Protein AF-0000000075413140 (afdb_homodimer)

Secondary structure (DSSP, 8-state):
--EEEEEEEE--S-TT--TT-HHHHHHTT-EEEEEEEEE-TT-SS-EEEHHHHHHHT---EEETTEEEE-S-EEEEEETTEEEEE--SS--GGG-EEEESS-SSSEEE-HHHHHHTT-EEETTTTEEEETTEEEEEE----TT---------------/--EEEEEEEE--S-TT--TT-HHHHHHTT-EEEEEEEEE-TT-SS-EEEHHHHHHHT---EEETTEEEE-S-EEEEEETTEEEEEPPSS--GGG-EEEESS-SSSEEE-HHHHHHTT-EEETTTTEEEETTEEEEEE----TT---------------

Organism: Rhizophagus irregularis (strain DAOM 181602 / DAOM 197198 / MUCL 43194) (NCBI:txid747089)

Foldseek 3Di:
DFKFKKKWKDQPDDPPPPVQDVVVSVVNVIDIFIWIEAEAAPDPFKAAAQVRCVVNVHDWDDDPNFTKDWFIWMWHDFPNGTDIPGDPDGDPLRMHTYDHDDPTNIYNYNSNCVVQVWDQDPPQAFIDGPRTTTHTDDPPPRPCRDPPPPPPPPPPDD/DFKFKKKWKDQPDDPPPPVQAVVVSVVNVIDIFIWIEAEAAPDPFKAAAQVRCVVNVHDWDDDPNFTKDWFIWMWHDFPNGTDIPGDPDGDPLRMHTYDHDDPTNIYNYNSNCVVQVWDQDPPQAFIDGPRTTTHTDDPPPRPCRDPPPPPPPPPPDD

Sequence (316 aa):
MAYIECKVWHFQGDDDIDLKSRHEAIKAGCRFYTVKALIDTSSKENFIRRSLVDKLEMEYTEYKEKNRLECLDLSFRYKGKDRLVSTNGDDIFNNFVVIEKPKADLVLGLPWLWLREAKIDMEKQGLTIYGDFMPFCEETDSSESKETNDSNHAGLKQMAYIECKVWHFQGDDDIDLKSRHEAIKAGCRFYTVKALIDTSSKENFIRRSLVDKLEMEYTEYKEKNRLECLDLSFRYKGKDRLVSTNGDDIFNNFVVIEKPKADLVLGLPWLWLREAKIDMEKQGLTIYGDFMPFCEETDSSESKETNDSNHAGLKQ

Nearest PDB structures (foldseek):
  5ys4-assembly1_D  TM=8.181E-01  e=3.181E-07  Leishmania major
  5ys4-assembly2_C  TM=8.288E-01  e=1.416E-06  Leishmania major
  5ys4-assembly3_F  TM=8.054E-01  e=1.416E-06  Leishmania major
  5ys4-assembly1_A  TM=8.081E-01  e=1.999E-06  Leishmania major
  7efy-assembly1_A-2  TM=8.069E-01  e=2.663E-06  Cryptosporidium hominis

Solvent-accessible surface area (backbone atoms only — not comparable to full-atom values): 17734 Å² total; per-residue (Å²): 113,49,23,32,60,31,32,44,49,38,75,80,65,74,83,74,58,69,60,82,42,66,66,55,37,52,71,65,64,37,46,70,47,66,44,58,28,32,44,25,39,64,33,83,52,25,35,31,19,38,68,58,38,56,74,60,67,59,78,66,44,77,53,96,92,35,41,31,32,74,59,66,38,36,28,34,63,42,97,91,37,74,41,70,54,68,72,89,66,91,44,78,44,42,32,24,36,50,37,82,79,54,100,31,62,27,32,45,6,35,40,38,37,43,70,50,35,26,31,39,29,42,65,81,37,27,39,28,45,89,82,45,63,33,59,50,40,77,84,60,80,71,78,74,63,69,79,78,73,80,71,76,76,77,76,77,77,128,113,49,23,34,62,32,33,43,50,38,73,83,64,74,84,74,58,70,59,81,41,64,66,55,35,51,73,66,63,39,44,71,46,65,44,55,28,32,45,26,39,62,32,83,51,25,36,32,19,38,67,59,38,56,74,61,66,59,78,65,43,77,53,96,93,35,42,31,32,72,60,67,38,36,29,36,63,40,98,92,36,74,42,68,56,70,71,85,67,92,44,78,44,42,32,25,37,50,37,81,80,53,100,32,62,28,32,43,6,33,40,37,37,43,72,50,37,26,30,39,30,42,64,80,37,29,40,28,46,88,82,45,63,33,59,49,40,78,84,59,80,72,76,75,63,67,78,76,72,78,72,75,75,76,76,78,74,126

pLDDT: mean 80.2, std 20.99, range [21.75, 97.94]

InterPro domains:
  IPR021109 Aspartic peptidase domain superfamily [G3DSA:2.40.70.10] (26-145)

Radius of gyration: 23.59 Å; Cα contacts (8 Å, |Δi|>4): 657; chains: 2; bounding box: 36×99×50 Å

Structure (mmCIF, N/CA/C/O backbone):
data_AF-0000000075413140-model_v1
#
loop_
_entity.id
_entity.type
_entity.pdbx_description
1 polymer 'Uncharacterized protein'
#
loop_
_atom_site.group_PDB
_atom_site.id
_atom_site.type_symbol
_atom_site.label_atom_id
_atom_site.label_alt_id
_atom_site.label_comp_id
_atom_site.label_asym_id
_atom_site.label_entity_id
_atom_site.label_seq_id
_atom_site.pdbx_PDB_ins_code
_atom_site.Cartn_x
_atom_site.Cartn_y
_atom_site.Cartn_z
_atom_site.occupancy
_atom_site.B_iso_or_equiv
_atom_site.auth_seq_id
_atom_site.auth_comp_id
_atom_site.auth_asym_id
_atom_site.auth_atom_id
_atom_site.pdbx_PDB_model_num
ATOM 1 N N . MET A 1 1 ? 10.211 1.011 2.143 1 76.94 1 MET A N 1
ATOM 2 C CA . MET A 1 1 ? 8.836 1.437 2.375 1 76.94 1 MET A CA 1
ATOM 3 C C . MET A 1 1 ? 8.516 2.693 1.575 1 76.94 1 MET A C 1
ATOM 5 O O . MET A 1 1 ? 9.414 3.428 1.172 1 76.94 1 MET A O 1
ATOM 9 N N . ALA A 1 2 ? 7.188 2.797 1.2 1 89.81 2 ALA A N 1
ATOM 10 C CA . ALA A 1 2 ? 6.742 3.939 0.408 1 89.81 2 ALA A CA 1
ATOM 11 C C . ALA A 1 2 ? 6.324 5.102 1.308 1 89.81 2 ALA A C 1
ATOM 13 O O . ALA A 1 2 ? 5.332 5.008 2.029 1 89.81 2 ALA A O 1
ATOM 14 N N . TYR A 1 3 ? 7.207 6.145 1.359 1 94.69 3 TYR A N 1
ATOM 15 C CA . TYR A 1 3 ? 6.938 7.336 2.154 1 94.69 3 TYR A CA 1
ATOM 16 C C . TYR A 1 3 ? 6.82 8.57 1.265 1 94.69 3 TYR A C 1
ATOM 18 O O . TYR A 1 3 ? 7.453 8.641 0.209 1 94.69 3 TYR A O 1
ATOM 26 N N . ILE A 1 4 ? 6.027 9.477 1.782 1 94.94 4 ILE A N 1
ATOM 27 C CA . ILE A 1 4 ? 5.949 10.781 1.139 1 94.94 4 ILE A CA 1
ATOM 28 C C . ILE A 1 4 ? 6.07 11.883 2.189 1 94.94 4 ILE A C 1
ATOM 30 O O . ILE A 1 4 ? 5.609 11.719 3.322 1 94.94 4 ILE A O 1
ATOM 34 N N . GLU A 1 5 ? 6.73 12.883 1.831 1 93.5 5 GLU A N 1
ATOM 35 C CA . GLU A 1 5 ? 6.809 14.047 2.715 1 93.5 5 GLU A CA 1
ATOM 36 C C . GLU A 1 5 ? 5.527 14.875 2.654 1 93.5 5 GLU A C 1
ATOM 38 O O . GLU A 1 5 ? 5.004 15.133 1.57 1 93.5 5 GLU A O 1
ATOM 43 N N . CYS A 1 6 ? 5.051 15.211 3.818 1 93.69 6 CYS A N 1
ATOM 44 C CA . CYS A 1 6 ? 3.857 16.047 3.865 1 93.69 6 CYS A CA 1
ATOM 45 C C . CYS A 1 6 ? 3.861 16.938 5.105 1 93.69 6 CYS A C 1
ATOM 47 O O . CYS A 1 6 ? 4.633 16.703 6.039 1 93.69 6 CYS A O 1
ATOM 49 N N . LYS A 1 7 ? 3.053 17.969 5.035 1 91.12 7 LYS A N 1
ATOM 50 C CA . LYS A 1 7 ? 2.842 18.844 6.184 1 91.12 7 LYS A CA 1
ATOM 51 C C . LYS A 1 7 ? 1.474 18.609 6.816 1 91.12 7 LYS A C 1
ATOM 53 O O . LYS A 1 7 ? 0.469 18.5 6.109 1 91.12 7 LYS A O 1
ATOM 58 N N . VAL A 1 8 ? 1.506 18.469 8.133 1 92.44 8 VAL A N 1
ATOM 59 C CA . VAL A 1 8 ? 0.275 18.406 8.914 1 92.44 8 VAL A CA 1
ATOM 60 C C . VAL A 1 8 ? -0.037 19.766 9.508 1 92.44 8 VAL A C 1
ATOM 62 O O . VAL A 1 8 ? 0.791 20.344 10.219 1 92.44 8 VAL A O 1
ATOM 65 N N . TRP A 1 9 ? -1.317 20.156 9.273 1 87.62 9 TRP A N 1
ATOM 66 C CA . TRP A 1 9 ? -1.656 21.516 9.648 1 87.62 9 TRP A CA 1
ATOM 67 C C . TRP A 1 9 ? -2.637 21.547 10.82 1 87.62 9 TRP A C 1
ATOM 69 O O . TRP A 1 9 ? -3.533 20.703 10.891 1 87.62 9 TRP A O 1
ATOM 79 N N . HIS A 1 10 ? -2.389 22.391 11.727 1 88 10 HIS A N 1
ATOM 80 C CA . HIS A 1 10 ? -3.395 22.781 12.711 1 88 10 HIS A CA 1
ATOM 81 C C . HIS A 1 10 ? -3.816 24.234 12.531 1 88 10 HIS A C 1
ATOM 83 O O . HIS A 1 10 ? -3.023 25.156 12.766 1 88 10 HIS A O 1
ATOM 89 N N . PHE A 1 11 ? -5.062 24.391 12.133 1 76.62 11 PHE A N 1
ATOM 90 C CA . PHE A 1 11 ? -5.617 25.734 11.938 1 76.62 11 PHE A CA 1
ATOM 91 C C . PHE A 1 11 ? -6.375 26.188 13.18 1 76.62 11 PHE A C 1
ATOM 93 O O . PHE A 1 11 ? -7.23 25.469 13.688 1 76.62 11 PHE A O 1
ATOM 100 N N . GLN A 1 12 ? -5.926 27.062 14.109 1 65.75 12 GLN A N 1
ATOM 101 C CA . GLN A 1 12 ? -6.539 27.516 15.352 1 65.75 12 GLN A CA 1
ATOM 102 C C . GLN A 1 12 ? -7.758 28.391 15.07 1 65.75 12 GLN A C 1
ATOM 104 O O . GLN A 1 12 ? -8.695 28.438 15.867 1 65.75 12 GLN A O 1
ATOM 109 N N . GLY A 1 13 ? -7.691 29.297 14.117 1 56.47 13 GLY A N 1
ATOM 110 C CA . GLY A 1 13 ? -8.773 30.25 13.969 1 56.47 13 GLY A CA 1
ATOM 111 C C . GLY A 1 13 ? -9.93 29.719 13.141 1 56.47 13 GLY A C 1
ATOM 112 O O . GLY A 1 13 ? -10.016 28.516 12.891 1 56.47 13 GLY A O 1
ATOM 113 N N . ASP A 1 14 ? -10.961 30.609 12.734 1 51.16 14 ASP A N 1
ATOM 114 C CA . ASP A 1 14 ? -12.219 30.359 12.055 1 51.16 14 ASP A CA 1
ATOM 115 C C . ASP A 1 14 ? -12 29.562 10.773 1 51.16 14 ASP A C 1
ATOM 117 O O . ASP A 1 14 ? -11.016 29.781 10.062 1 51.16 14 ASP A O 1
ATOM 121 N N . ASP A 1 15 ? -12.562 28.375 10.734 1 50.41 15 ASP A N 1
ATOM 122 C CA . ASP A 1 15 ? -12.672 27.312 9.742 1 50.41 15 ASP A CA 1
ATOM 123 C C . ASP A 1 15 ? -12.594 27.875 8.328 1 50.41 15 ASP A C 1
ATOM 125 O O . ASP A 1 15 ? -12.422 27.125 7.363 1 50.41 15 ASP A O 1
ATOM 129 N N . ASP A 1 16 ? -13.047 29.172 8.258 1 47.06 16 ASP A N 1
ATOM 130 C CA . ASP A 1 16 ? -13.305 29.688 6.918 1 47.06 16 ASP A CA 1
ATOM 131 C C . ASP A 1 16 ? -12 30.078 6.223 1 47.06 16 ASP A C 1
ATOM 133 O O . ASP A 1 16 ? -12 30.875 5.273 1 47.06 16 ASP A O 1
ATOM 137 N N . ILE A 1 17 ? -10.938 29.828 6.879 1 48.75 17 ILE A N 1
ATOM 138 C CA . ILE A 1 17 ? -9.758 30.297 6.152 1 48.75 17 ILE A CA 1
ATOM 139 C C . ILE A 1 17 ? -9.602 29.484 4.863 1 48.75 17 ILE A C 1
ATOM 141 O O . ILE A 1 17 ? -9.578 28.25 4.895 1 48.75 17 ILE A O 1
ATOM 145 N N . ASP A 1 18 ? -10.18 30 3.871 1 48.84 18 ASP A N 1
ATOM 146 C CA . ASP A 1 18 ? -9.922 29.438 2.547 1 48.84 18 ASP A CA 1
ATOM 147 C C . ASP A 1 18 ? -8.445 29.078 2.385 1 48.84 18 ASP A C 1
ATOM 149 O O . ASP A 1 18 ? -7.602 29.953 2.191 1 48.84 18 ASP A O 1
ATOM 153 N N . LEU A 1 19 ? -8.008 28.172 3.094 1 49.75 19 LEU A N 1
ATOM 154 C CA . LEU A 1 19 ? -6.648 27.641 3.006 1 49.75 19 LEU A CA 1
ATOM 155 C C . LEU A 1 19 ? -6.168 27.609 1.559 1 49.75 19 LEU A C 1
ATOM 157 O O . LEU A 1 19 ? -5.219 26.891 1.229 1 49.75 19 LEU A O 1
ATOM 161 N N . LYS A 1 20 ? -6.883 28.25 0.726 1 51.84 20 LYS A N 1
ATOM 162 C CA . LYS A 1 20 ? -6.453 28.203 -0.669 1 51.84 20 LYS A CA 1
ATOM 163 C C . LYS A 1 20 ? -4.996 28.625 -0.81 1 51.84 20 LYS A C 1
ATOM 165 O O . LYS A 1 20 ? -4.336 28.281 -1.792 1 51.84 20 LYS A O 1
ATOM 170 N N . SER A 1 21 ? -4.555 29.641 0.095 1 54.22 21 SER A N 1
ATOM 171 C CA . SER A 1 21 ? -3.145 29.953 -0.094 1 54.22 21 SER A CA 1
ATOM 172 C C . SER A 1 21 ? -2.359 29.781 1.201 1 54.22 21 SER A C 1
ATOM 174 O O . SER A 1 21 ? -2.812 30.203 2.27 1 54.22 21 SER A O 1
ATOM 176 N N . ARG A 1 22 ? -1.389 28.797 1.339 1 56.03 22 ARG A N 1
ATOM 177 C CA . ARG A 1 22 ? -0.396 28.578 2.387 1 56.03 22 ARG A CA 1
ATOM 178 C C . ARG A 1 22 ? -0.013 29.891 3.055 1 56.03 22 ARG A C 1
ATOM 180 O O . ARG A 1 22 ? 0.139 29.953 4.277 1 56.03 22 ARG A O 1
ATOM 187 N N . HIS A 1 23 ? 0.078 30.797 2.176 1 57.88 23 HIS A N 1
ATOM 188 C CA . HIS A 1 23 ? 0.525 32.125 2.65 1 57.88 23 HIS A CA 1
ATOM 189 C C . HIS A 1 23 ? -0.448 32.688 3.674 1 57.88 23 HIS A C 1
ATOM 191 O O . HIS A 1 23 ? -0.028 33.25 4.688 1 57.88 23 HIS A O 1
ATOM 197 N N . GLU A 1 24 ? -1.592 32.469 3.367 1 60.66 24 GLU A N 1
ATOM 198 C CA . GLU A 1 24 ? -2.596 33.062 4.258 1 60.66 24 GLU A CA 1
ATOM 199 C C . GLU A 1 24 ? -2.684 32.281 5.566 1 60.66 24 GLU A C 1
ATOM 201 O O . GLU A 1 24 ? -2.9 32.844 6.633 1 60.66 24 GLU A O 1
ATOM 206 N N . ALA A 1 25 ? -2.453 30.953 5.43 1 62.41 25 ALA A N 1
ATOM 207 C CA . ALA A 1 25 ? -2.488 30.125 6.633 1 62.41 25 ALA A CA 1
ATOM 208 C C . ALA A 1 25 ? -1.382 30.531 7.605 1 62.41 25 ALA A C 1
ATOM 210 O O . ALA A 1 25 ? -1.626 30.688 8.805 1 62.41 25 ALA A O 1
ATOM 211 N N . ILE A 1 26 ? -0.291 30.734 7.066 1 62.03 26 ILE A N 1
ATOM 212 C CA . ILE A 1 26 ? 0.854 31.094 7.898 1 62.03 26 ILE A CA 1
ATOM 213 C C . ILE A 1 26 ? 0.616 32.438 8.547 1 62.03 26 ILE A C 1
ATOM 215 O O . ILE A 1 26 ? 0.88 32.625 9.734 1 62.03 26 ILE A O 1
ATOM 219 N N . LYS A 1 27 ? 0.075 33.25 7.676 1 63.22 27 LYS A N 1
ATOM 220 C CA . LYS A 1 27 ? -0.217 34.562 8.188 1 63.22 27 LYS A CA 1
ATOM 221 C C . LYS A 1 27 ? -1.24 34.531 9.32 1 63.22 27 LYS A C 1
ATOM 223 O O . LYS A 1 27 ? -1.208 35.344 10.234 1 63.22 27 LYS A O 1
ATOM 228 N N . ALA A 1 28 ? -2.051 33.531 9.156 1 63.72 28 ALA A N 1
ATOM 229 C CA . ALA A 1 28 ? -3.135 33.438 10.133 1 63.72 28 ALA A CA 1
ATOM 230 C C . ALA A 1 28 ? -2.68 32.719 11.391 1 63.72 28 ALA A C 1
ATOM 232 O O . ALA A 1 28 ? -3.48 32.469 12.289 1 63.72 28 ALA A O 1
ATOM 233 N N . GLY A 1 29 ? -1.393 32.375 11.469 1 67.12 29 GLY A N 1
ATOM 234 C CA . GLY A 1 29 ? -0.89 31.766 12.68 1 67.12 29 GLY A CA 1
ATOM 235 C C . GLY A 1 29 ? -1.066 30.25 12.688 1 67.12 29 GLY A C 1
ATOM 236 O O . GLY A 1 29 ? -1.106 29.641 13.758 1 67.12 29 GLY A O 1
ATOM 237 N N . CYS A 1 30 ? -1.206 29.75 11.625 1 76.94 30 CYS A N 1
ATOM 238 C CA . CYS A 1 30 ? -1.354 28.297 11.555 1 76.94 30 CYS A CA 1
ATOM 239 C C . CYS A 1 30 ? -0.018 27.609 11.789 1 76.94 30 CYS A C 1
ATOM 241 O O . CYS A 1 30 ? 1.037 28.156 11.461 1 76.94 30 CYS A O 1
ATOM 243 N N . ARG A 1 31 ? -0.179 26.531 12.539 1 83.75 31 ARG A N 1
ATOM 244 C CA . ARG A 1 31 ? 1.002 25.719 12.812 1 83.75 31 ARG A CA 1
ATOM 245 C C . ARG A 1 31 ? 1.031 24.484 11.93 1 83.75 31 ARG A C 1
ATOM 247 O O . ARG A 1 31 ? -0.019 23.953 11.547 1 83.75 31 ARG A O 1
ATOM 254 N N . PHE A 1 32 ? 2.252 24.125 11.57 1 88.31 32 PHE A N 1
ATOM 255 C CA . PHE A 1 32 ? 2.383 22.875 10.82 1 88.31 32 PHE A CA 1
ATOM 256 C C . PHE A 1 32 ? 3.658 22.141 11.203 1 88.31 32 PHE A C 1
ATOM 258 O O . PHE A 1 32 ? 4.555 22.719 11.82 1 88.31 32 PHE A O 1
ATOM 265 N N . TYR A 1 33 ? 3.664 20.906 10.922 1 92.12 33 TYR A N 1
ATOM 266 C CA . TYR A 1 33 ? 4.836 20.047 11.039 1 92.12 33 TYR A CA 1
ATOM 267 C C . TYR A 1 33 ? 5.027 19.203 9.773 1 92.12 33 TYR A C 1
ATOM 269 O O . TYR A 1 33 ? 4.062 18.688 9.211 1 92.12 33 TYR A O 1
ATOM 277 N N . THR A 1 34 ? 6.309 19.156 9.344 1 93.19 34 THR A N 1
ATOM 278 C CA . THR A 1 34 ? 6.648 18.312 8.211 1 93.19 34 THR A CA 1
ATOM 279 C C . THR A 1 34 ? 6.953 16.891 8.68 1 93.19 34 THR A C 1
ATOM 281 O O . THR A 1 34 ? 7.734 16.688 9.609 1 93.19 34 THR A O 1
ATOM 284 N N . VAL A 1 35 ? 6.273 15.938 8.047 1 95.19 35 VAL A N 1
ATOM 285 C CA . VAL A 1 35 ? 6.484 14.547 8.43 1 95.19 35 VAL A CA 1
ATOM 286 C C . VAL A 1 35 ? 6.629 13.68 7.184 1 95.19 35 VAL A C 1
ATOM 288 O O . VAL A 1 35 ? 6.359 14.133 6.066 1 95.19 35 VAL A O 1
ATOM 291 N N . LYS A 1 36 ? 7.137 12.492 7.402 1 94.12 36 LYS A N 1
ATOM 292 C CA . LYS A 1 36 ? 7.102 11.453 6.383 1 94.12 36 LYS A CA 1
ATOM 293 C C . LYS A 1 36 ? 5.926 10.5 6.605 1 94.12 36 LYS A C 1
ATOM 295 O O . LYS A 1 36 ? 5.898 9.766 7.594 1 94.12 36 LYS A O 1
ATOM 300 N N . ALA A 1 37 ? 5.039 10.562 5.781 1 96.5 37 ALA A N 1
ATOM 301 C CA . ALA A 1 37 ? 3.836 9.742 5.883 1 96.5 37 ALA A CA 1
ATOM 302 C C . ALA A 1 37 ? 4.031 8.398 5.18 1 96.5 37 ALA A C 1
ATOM 304 O O . ALA A 1 37 ? 4.531 8.352 4.051 1 96.5 37 ALA A O 1
ATOM 305 N N . LEU A 1 38 ? 3.654 7.367 5.855 1 97.31 38 LEU A N 1
ATOM 306 C CA . LEU A 1 38 ? 3.705 6.035 5.27 1 97.31 38 LEU A CA 1
ATOM 307 C C . LEU A 1 38 ? 2.463 5.762 4.426 1 97.31 38 LEU A C 1
ATOM 309 O O . LEU A 1 38 ? 1.338 5.98 4.883 1 97.31 38 LEU A O 1
ATOM 313 N N . ILE A 1 39 ? 2.65 5.344 3.213 1 97.12 39 ILE A N 1
ATOM 314 C CA . ILE A 1 39 ? 1.554 4.863 2.381 1 97.12 39 ILE A CA 1
ATOM 315 C C . ILE A 1 39 ? 1.278 3.393 2.691 1 97.12 39 ILE A C 1
ATOM 317 O O . ILE A 1 39 ? 2.133 2.533 2.459 1 97.12 39 ILE A O 1
ATOM 321 N N . ASP A 1 40 ? 0.126 3.127 3.199 1 96.69 40 ASP A N 1
ATOM 322 C CA . ASP A 1 40 ? -0.167 1.777 3.67 1 96.69 40 ASP A CA 1
ATOM 323 C C . ASP A 1 40 ? -1.482 1.266 3.086 1 96.69 40 ASP A C 1
ATOM 325 O O . ASP A 1 40 ? -2.551 1.487 3.662 1 96.69 40 ASP A O 1
ATOM 329 N N . THR A 1 41 ? -1.4 0.43 2.057 1 96.25 41 THR A N 1
ATOM 330 C CA . THR A 1 41 ? -2.574 -0.074 1.353 1 96.25 41 THR A CA 1
ATOM 331 C C . THR A 1 41 ? -3.24 -1.195 2.145 1 96.25 41 THR A C 1
ATOM 333 O O . THR A 1 41 ? -4.355 -1.609 1.828 1 96.25 41 THR A O 1
ATOM 336 N N . SER A 1 42 ? -2.643 -1.64 3.197 1 93.94 42 SER A N 1
ATOM 337 C CA . SER A 1 42 ? -3.201 -2.746 3.969 1 93.94 42 SER A CA 1
ATOM 338 C C . SER A 1 42 ? -3.879 -2.246 5.242 1 93.94 42 SER A C 1
ATOM 340 O O . SER A 1 42 ? -4.527 -3.018 5.949 1 93.94 42 SER A O 1
ATOM 342 N N . SER A 1 43 ? -3.707 -1.015 5.508 1 95.25 43 SER A N 1
ATOM 343 C CA . SER A 1 43 ? -4.27 -0.475 6.742 1 95.25 43 SER A CA 1
ATOM 344 C C . SER A 1 43 ? -5.734 -0.083 6.555 1 95.25 43 SER A C 1
ATOM 346 O O . SER A 1 43 ? -6.059 0.731 5.691 1 95.25 43 SER A O 1
ATOM 348 N N . LYS A 1 44 ? -6.543 -0.598 7.348 1 93.62 44 LYS A N 1
ATOM 349 C CA . LYS A 1 44 ? -7.977 -0.321 7.281 1 93.62 44 LYS A CA 1
ATOM 350 C C . LYS A 1 44 ? -8.305 1.034 7.898 1 93.62 44 LYS A C 1
ATOM 352 O O . LYS A 1 44 ? -9.422 1.53 7.766 1 93.62 44 LYS A O 1
ATOM 357 N N . GLU A 1 45 ? -7.355 1.59 8.547 1 95.19 45 GLU A N 1
ATOM 358 C CA . GLU A 1 45 ? -7.508 2.9 9.172 1 95.19 45 GLU A CA 1
ATOM 359 C C . GLU A 1 45 ? -6.32 3.807 8.852 1 95.19 45 GLU A C 1
ATOM 361 O O . GLU A 1 45 ? -5.27 3.33 8.422 1 95.19 45 GLU A O 1
ATOM 366 N N . ASN A 1 46 ? -6.613 5.074 9 1 96.69 46 ASN A N 1
ATOM 367 C CA . ASN A 1 46 ? -5.523 6.047 9.039 1 96.69 46 ASN A CA 1
ATOM 368 C C . ASN A 1 46 ? -5.008 6.258 10.453 1 96.69 46 ASN A C 1
ATOM 370 O O . ASN A 1 46 ? -5.785 6.234 11.414 1 96.69 46 ASN A O 1
ATOM 374 N N . PHE A 1 47 ? -3.656 6.543 10.578 1 97.69 47 PHE A N 1
ATOM 375 C CA . PHE A 1 47 ? -3.109 6.707 11.922 1 97.69 47 PHE A CA 1
ATOM 376 C C . PHE A 1 47 ? -2.244 7.961 12 1 97.69 47 PHE A C 1
ATOM 378 O O . PHE A 1 47 ? -1.594 8.336 11.023 1 97.69 47 PHE A O 1
ATOM 385 N N . ILE A 1 48 ? -2.264 8.523 13.164 1 97.44 48 ILE A N 1
ATOM 386 C CA . ILE A 1 48 ? -1.361 9.625 13.492 1 97.44 48 ILE A CA 1
ATOM 387 C C . ILE A 1 48 ? -0.775 9.406 14.891 1 97.44 48 ILE A C 1
ATOM 389 O O . ILE A 1 48 ? -1.477 8.969 15.805 1 97.44 48 ILE A O 1
ATOM 393 N N . ARG A 1 49 ? 0.441 9.664 15.008 1 97.75 49 ARG A N 1
ATOM 394 C CA . ARG A 1 49 ? 1.136 9.484 16.281 1 97.75 49 ARG A CA 1
ATOM 395 C C . ARG A 1 49 ? 0.664 10.508 17.297 1 97.75 49 ARG A C 1
ATOM 397 O O . ARG A 1 49 ? 0.583 11.703 17.016 1 97.75 49 ARG A O 1
ATOM 404 N N . ARG A 1 50 ? 0.491 10.125 18.469 1 97.56 50 ARG A N 1
ATOM 405 C CA . ARG A 1 50 ? -0.027 10.969 19.531 1 97.56 50 ARG A CA 1
ATOM 406 C C . ARG A 1 50 ? 0.906 12.148 19.812 1 97.56 50 ARG A C 1
ATOM 408 O O . ARG A 1 50 ? 0.45 13.273 20 1 97.56 50 ARG A O 1
ATOM 415 N N . SER A 1 51 ? 2.176 11.945 19.812 1 97.12 51 SER A N 1
ATOM 416 C CA . SER A 1 51 ? 3.127 13.016 20.109 1 97.12 51 SER A CA 1
ATOM 417 C C . SER A 1 51 ? 3.016 14.141 19.078 1 97.12 51 SER A C 1
ATOM 419 O O . SER A 1 51 ? 3.207 15.312 19.406 1 97.12 51 SER A O 1
ATOM 421 N N . LEU A 1 52 ? 2.75 13.805 17.844 1 96.19 52 LEU A N 1
ATOM 422 C CA . LEU A 1 52 ? 2.561 14.812 16.812 1 96.19 52 LEU A CA 1
ATOM 423 C C . LEU A 1 52 ? 1.301 15.633 17.062 1 96.19 52 LEU A C 1
ATOM 425 O O . LEU A 1 52 ? 1.308 16.859 16.906 1 96.19 52 LEU A O 1
ATOM 429 N N . VAL A 1 53 ? 0.263 14.969 17.484 1 95.12 53 VAL A N 1
ATOM 430 C CA . VAL A 1 53 ? -0.994 15.625 17.812 1 95.12 53 VAL A CA 1
ATOM 431 C C . VAL A 1 53 ? -0.767 16.625 18.953 1 95.12 53 VAL A C 1
ATOM 433 O O . VAL A 1 53 ? -1.252 17.75 18.906 1 95.12 53 VAL A O 1
ATOM 436 N N . ASP A 1 54 ? -0.032 16.188 19.922 1 95.12 54 ASP A N 1
ATOM 437 C CA . ASP A 1 54 ? 0.284 17.031 21.062 1 95.12 54 ASP A CA 1
ATOM 438 C C . ASP A 1 54 ? 1.12 18.234 20.656 1 95.12 54 ASP A C 1
ATOM 440 O O . ASP A 1 54 ? 0.869 19.359 21.109 1 95.12 54 ASP A O 1
ATOM 444 N N . LYS A 1 55 ? 2.064 18.016 19.844 1 93.31 55 LYS A N 1
ATOM 445 C CA . LYS A 1 55 ? 2.934 19.094 19.375 1 93.31 55 LYS A CA 1
ATOM 446 C C . LYS A 1 55 ? 2.137 20.156 18.625 1 93.31 55 LYS A C 1
ATOM 448 O O . LYS A 1 55 ? 2.428 21.344 18.75 1 93.31 55 LYS A O 1
ATOM 453 N N . LEU A 1 56 ? 1.204 19.734 17.922 1 91.5 56 LEU A N 1
ATOM 454 C CA . LEU A 1 56 ? 0.395 20.656 17.125 1 91.5 56 LEU A CA 1
ATOM 455 C C . LEU A 1 56 ? -0.77 21.203 17.953 1 91.5 56 LEU A C 1
ATOM 457 O O . LEU A 1 56 ? -1.522 22.062 17.484 1 91.5 56 LEU A O 1
ATOM 461 N N . GLU A 1 57 ? -0.958 20.594 19.156 1 90.75 57 GLU A N 1
ATOM 462 C CA . GLU A 1 57 ? -2 21.016 20.094 1 90.75 57 GLU A CA 1
ATOM 463 C C . GLU A 1 57 ? -3.391 20.812 19.5 1 90.75 57 GLU A C 1
ATOM 465 O O . GLU A 1 57 ? -4.242 21.703 19.562 1 90.75 57 GLU A O 1
ATOM 470 N N . MET A 1 58 ? -3.549 19.688 18.875 1 90.81 58 MET A N 1
ATOM 471 C CA . MET A 1 58 ? -4.848 19.328 18.312 1 90.81 58 MET A CA 1
ATOM 472 C C . MET A 1 58 ? -5.676 18.531 19.312 1 90.81 58 MET A C 1
ATOM 474 O O . MET A 1 58 ? -5.125 17.844 20.172 1 90.81 58 MET A O 1
ATOM 478 N N . GLU A 1 59 ? -6.973 18.75 19.109 1 91.94 59 GLU A N 1
ATOM 479 C CA . GLU A 1 59 ? -7.891 17.984 19.953 1 91.94 59 GLU A CA 1
ATOM 480 C C . GLU A 1 59 ? -8.453 16.781 19.188 1 91.94 59 GLU A C 1
ATOM 482 O O . GLU A 1 59 ? -8.656 16.844 17.969 1 91.94 59 GLU A O 1
ATOM 487 N N . TYR A 1 60 ? -8.594 15.672 19.906 1 92.38 60 TYR A N 1
ATOM 488 C CA . TYR A 1 60 ? -9.219 14.492 19.312 1 92.38 60 TYR A CA 1
ATOM 489 C C . TYR A 1 60 ? -10.328 13.953 20.219 1 92.38 60 TYR A C 1
ATOM 491 O O . TYR A 1 60 ? -10.438 14.352 21.375 1 92.38 60 TYR A O 1
ATOM 499 N N . THR A 1 61 ? -11.156 13.18 19.625 1 92.56 61 THR A N 1
ATOM 500 C CA . THR A 1 61 ? -12.312 12.641 20.328 1 92.56 61 THR A CA 1
ATOM 501 C C . THR A 1 61 ? -12.258 11.117 20.359 1 92.56 61 THR A C 1
ATOM 503 O O . THR A 1 61 ? -11.625 10.492 19.516 1 92.56 61 THR A O 1
ATOM 506 N N . GLU A 1 62 ? -12.898 10.562 21.375 1 92.62 62 GLU A N 1
ATOM 507 C CA . GLU A 1 62 ? -13.008 9.109 21.469 1 92.62 62 GLU A CA 1
ATOM 508 C C . GLU A 1 62 ? -14.258 8.609 20.734 1 92.62 62 GLU A C 1
ATOM 510 O O . GLU A 1 62 ? -15.352 9.141 20.922 1 92.62 62 GLU A O 1
ATOM 515 N N . TYR A 1 63 ? -14.078 7.68 19.922 1 89.19 63 TYR A N 1
ATOM 516 C CA . TYR A 1 63 ? -15.156 7.031 19.188 1 89.19 63 TYR A CA 1
ATOM 517 C C . TYR A 1 63 ? -14.898 5.535 19.047 1 89.19 63 TYR A C 1
ATOM 519 O O . TYR A 1 63 ? -13.836 5.117 18.594 1 89.19 63 TYR A O 1
ATOM 527 N N . LYS A 1 64 ? -15.836 4.68 19.453 1 90.62 64 LYS A N 1
ATOM 528 C CA . LYS A 1 64 ? -15.742 3.227 19.391 1 90.62 64 LYS A CA 1
ATOM 529 C C . LYS A 1 64 ? -14.438 2.734 20.016 1 90.62 64 LYS A C 1
ATOM 531 O O . LYS A 1 64 ? -13.703 1.961 19.391 1 90.62 64 LYS A O 1
ATOM 536 N N . GLU A 1 65 ? -14.031 3.346 21.078 1 93.38 65 GLU A N 1
ATOM 537 C CA . GLU A 1 65 ? -12.914 2.939 21.938 1 93.38 65 GLU A CA 1
ATOM 538 C C . GLU A 1 65 ? -11.578 3.34 21.312 1 93.38 65 GLU A C 1
ATOM 540 O O . GLU A 1 65 ? -10.531 2.777 21.656 1 93.38 65 GLU A O 1
ATOM 545 N N . LYS A 1 66 ? -11.648 4.195 20.375 1 94.5 66 LYS A N 1
ATOM 546 C CA . LYS A 1 66 ? -10.43 4.73 19.766 1 94.5 66 LYS A CA 1
ATOM 547 C C . LYS A 1 66 ? -10.453 6.254 19.75 1 94.5 66 LYS A C 1
ATOM 549 O O . LYS A 1 66 ? -11.5 6.867 19.531 1 94.5 66 LYS A O 1
ATOM 554 N N . ASN A 1 67 ? -9.273 6.812 20.047 1 95.88 67 ASN A N 1
ATOM 555 C CA . ASN A 1 67 ? -9.125 8.25 19.859 1 95.88 67 ASN A CA 1
ATOM 556 C C . ASN A 1 67 ? -9.023 8.602 18.375 1 95.88 67 ASN A C 1
ATOM 558 O O . ASN A 1 67 ? -8.258 7.984 17.625 1 95.88 67 ASN A O 1
ATOM 562 N N . ARG A 1 68 ? -9.82 9.578 17.969 1 94.38 68 ARG A N 1
ATOM 563 C CA . ARG A 1 68 ? -9.852 9.922 16.547 1 94.38 68 ARG A CA 1
ATOM 564 C C . ARG A 1 68 ? -9.727 11.43 16.359 1 94.38 68 ARG A C 1
ATOM 566 O O . ARG A 1 68 ? -10.352 12.211 17.078 1 94.38 68 ARG A O 1
ATOM 573 N N . LEU A 1 69 ? -8.805 11.805 15.492 1 92.44 69 LEU A N 1
ATOM 574 C CA . LEU A 1 69 ? -8.719 13.172 14.984 1 92.44 69 LEU A CA 1
ATOM 575 C C . LEU A 1 69 ? -9.578 13.344 13.742 1 92.44 69 LEU A C 1
ATOM 577 O O . LEU A 1 69 ? -9.383 12.648 12.742 1 92.44 69 LEU A O 1
ATOM 581 N N . GLU A 1 70 ? -10.5 14.258 13.875 1 85.94 70 GLU A N 1
ATOM 582 C CA . GLU A 1 70 ? -11.391 14.484 12.75 1 85.94 70 GLU A CA 1
ATOM 583 C C . GLU A 1 70 ? -10.797 15.484 11.766 1 85.94 70 GLU A C 1
ATOM 585 O O . GLU A 1 70 ? -10.242 16.516 12.172 1 85.94 70 GLU A O 1
ATOM 590 N N . CYS A 1 71 ? -10.773 15.211 10.445 1 78.94 71 CYS A N 1
ATOM 591 C CA . CYS A 1 71 ? -10.477 16.125 9.344 1 78.94 71 CYS A CA 1
ATOM 592 C C . CYS A 1 71 ? -9.047 16.625 9.414 1 78.94 71 CYS A C 1
ATOM 594 O O . CYS A 1 71 ? -8.812 17.828 9.539 1 78.94 71 CYS A O 1
ATOM 596 N N . LEU A 1 72 ? -8.086 15.852 9.25 1 87.94 72 LEU A N 1
ATOM 597 C CA . LEU A 1 72 ? -6.691 16.281 9.219 1 87.94 72 LEU A CA 1
ATOM 598 C C . LEU A 1 72 ? -6.371 17.016 7.926 1 87.94 72 LEU A C 1
ATOM 600 O O . LEU A 1 72 ? -6.703 16.547 6.84 1 87.94 72 LEU A O 1
ATOM 604 N N . ASP A 1 73 ? -5.836 18.156 8.094 1 87.06 73 ASP A N 1
ATOM 605 C CA . ASP A 1 73 ? -5.398 18.938 6.945 1 87.06 73 ASP A CA 1
ATOM 606 C C . ASP A 1 73 ? -3.943 18.625 6.594 1 87.06 73 ASP A C 1
ATOM 608 O O . ASP A 1 73 ? -3.049 18.812 7.422 1 87.06 73 ASP A O 1
ATOM 612 N N . LEU A 1 74 ? -3.787 18.188 5.395 1 91.31 74 LEU A N 1
ATOM 613 C CA . LEU A 1 74 ? -2.457 17.828 4.914 1 91.31 74 LEU A CA 1
ATOM 614 C C . LEU A 1 74 ? -2.094 18.625 3.67 1 91.31 74 LEU A C 1
ATOM 616 O O . LEU A 1 74 ? -2.963 18.938 2.857 1 91.31 74 LEU A O 1
ATOM 620 N N . SER A 1 75 ? -0.869 18.922 3.561 1 90.5 75 SER A N 1
ATOM 621 C CA . SER A 1 75 ? -0.374 19.5 2.312 1 90.5 75 SER A CA 1
ATOM 622 C C . SER A 1 75 ? 0.876 18.766 1.827 1 90.5 75 SER A C 1
ATOM 624 O O . SER A 1 75 ? 1.632 18.219 2.631 1 90.5 75 SER A O 1
ATOM 626 N N . PHE A 1 76 ? 1.04 18.828 0.517 1 91.12 76 PHE A N 1
ATOM 627 C CA . PHE A 1 76 ? 2.172 18.203 -0.155 1 91.12 76 PHE A CA 1
ATOM 628 C C . PHE A 1 76 ? 2.881 19.188 -1.065 1 91.12 76 PHE A C 1
ATOM 630 O O . PHE A 1 76 ? 2.254 20.109 -1.594 1 91.12 76 PHE A O 1
ATOM 637 N N . ARG A 1 77 ? 4.16 18.922 -1.159 1 86.38 77 ARG A N 1
ATOM 638 C CA . ARG A 1 77 ? 4.934 19.812 -2.021 1 86.38 77 ARG A CA 1
ATOM 639 C C . ARG A 1 77 ? 4.891 19.328 -3.471 1 86.38 77 ARG A C 1
ATOM 641 O O . ARG A 1 77 ? 5.219 18.188 -3.764 1 86.38 77 ARG A O 1
ATOM 648 N N . TYR A 1 78 ? 4.402 20.188 -4.359 1 84.75 78 TYR A N 1
ATOM 649 C CA . TYR A 1 78 ? 4.34 19.938 -5.797 1 84.75 78 TYR A CA 1
ATOM 650 C C . TYR A 1 78 ? 4.93 21.094 -6.582 1 84.75 78 TYR A C 1
ATOM 652 O O . TYR A 1 78 ? 4.457 22.234 -6.473 1 84.75 78 TYR A O 1
ATOM 660 N N . LYS A 1 79 ? 5.977 20.828 -7.367 1 83.88 79 LYS A N 1
ATOM 661 C CA . LYS A 1 79 ? 6.617 21.844 -8.203 1 83.88 79 LYS A CA 1
ATOM 662 C C . LYS A 1 79 ? 6.926 23.109 -7.406 1 83.88 79 LYS A C 1
ATOM 664 O O . LYS A 1 79 ? 6.605 24.219 -7.84 1 83.88 79 LYS A O 1
ATOM 669 N N . GLY A 1 80 ? 7.387 22.875 -6.188 1 82.44 80 GLY A N 1
ATOM 670 C CA . GLY A 1 80 ? 7.883 23.969 -5.363 1 82.44 80 GLY A CA 1
ATOM 671 C C . GLY A 1 80 ? 6.789 24.656 -4.559 1 82.44 80 GLY A C 1
ATOM 672 O O . GLY A 1 80 ? 7.066 25.578 -3.781 1 82.44 80 GLY A O 1
ATOM 673 N N . LYS A 1 81 ? 5.559 24.219 -4.75 1 83.38 81 LYS A N 1
ATOM 674 C CA . LYS A 1 81 ? 4.449 24.828 -4.023 1 83.38 81 LYS A CA 1
ATOM 675 C C . LYS A 1 81 ? 3.748 23.812 -3.125 1 83.38 81 LYS A C 1
ATOM 677 O O . LYS A 1 81 ? 3.572 22.656 -3.508 1 83.38 81 LYS A O 1
ATOM 682 N N . ASP A 1 82 ? 3.395 24.234 -2.01 1 83.31 82 ASP A N 1
ATOM 683 C CA . ASP A 1 82 ? 2.59 23.406 -1.116 1 83.31 82 ASP A CA 1
ATOM 684 C C . ASP A 1 82 ? 1.126 23.391 -1.553 1 83.31 82 ASP A C 1
ATOM 686 O O . ASP A 1 82 ? 0.515 24.453 -1.734 1 83.31 82 ASP A O 1
ATOM 690 N N . ARG A 1 83 ? 0.655 22.25 -1.679 1 84.62 83 ARG A N 1
ATOM 691 C CA . ARG A 1 83 ? -0.743 22.078 -2.062 1 84.62 83 ARG A CA 1
ATOM 692 C C . ARG A 1 83 ? -1.538 21.391 -0.957 1 84.62 83 ARG A C 1
ATOM 694 O O . ARG A 1 83 ? -1.214 20.281 -0.554 1 84.62 83 ARG A O 1
ATOM 701 N N . LEU A 1 84 ? -2.527 22.094 -0.497 1 83.31 84 LEU A N 1
ATOM 702 C CA . LEU A 1 84 ? -3.402 21.547 0.532 1 83.31 84 LEU A CA 1
ATOM 703 C C . LEU A 1 84 ? -4.363 20.531 -0.062 1 83.31 84 LEU A C 1
ATOM 705 O O . LEU A 1 84 ? -4.941 20.75 -1.127 1 83.31 84 LEU A O 1
ATOM 709 N N . VAL A 1 85 ? -4.277 19.391 0.605 1 81.94 85 VAL A N 1
ATOM 710 C CA . VAL A 1 85 ? -5.238 18.375 0.211 1 81.94 85 VAL A CA 1
ATOM 711 C C . VAL A 1 85 ? -6.422 18.375 1.178 1 81.94 85 VAL A C 1
ATOM 713 O O . VAL A 1 85 ? -6.281 18 2.344 1 81.94 85 VAL A O 1
ATOM 716 N N . SER A 1 86 ? -7.316 19.281 1.036 1 65.94 86 SER A N 1
ATOM 717 C CA . SER A 1 86 ? -8.438 19.469 1.949 1 65.94 86 SER A CA 1
ATOM 718 C C . SER A 1 86 ? -9.695 18.781 1.423 1 65.94 86 SER A C 1
ATOM 720 O O . SER A 1 86 ? -9.828 18.547 0.218 1 65.94 86 SER A O 1
ATOM 722 N N . THR A 1 87 ? -10.32 17.875 2.297 1 59.56 87 THR A N 1
ATOM 723 C CA . THR A 1 87 ? -11.68 17.516 1.917 1 59.56 87 THR A CA 1
ATOM 724 C C . THR A 1 87 ? -12.688 18.531 2.445 1 59.56 87 THR A C 1
ATOM 726 O O . THR A 1 87 ? -12.43 19.203 3.451 1 59.56 87 THR A O 1
ATOM 729 N N . ASN A 1 88 ? -13.516 18.969 1.528 1 52.59 88 ASN A N 1
ATOM 730 C CA . ASN A 1 88 ? -14.758 19.562 2.006 1 52.59 88 ASN A CA 1
ATOM 731 C C . ASN A 1 88 ? -15.547 18.609 2.883 1 52.59 88 ASN A C 1
ATOM 733 O O . ASN A 1 88 ? -15.688 17.422 2.545 1 52.59 88 ASN A O 1
ATOM 737 N N . GLY A 1 89 ? -15.641 18.984 4.125 1 54.09 89 GLY A N 1
ATOM 738 C CA . GLY A 1 89 ? -16.625 18.344 4.977 1 54.09 89 GLY A CA 1
ATOM 739 C C . GLY A 1 89 ? -16.047 17.25 5.859 1 54.09 89 GLY A C 1
ATOM 740 O O . GLY A 1 89 ? -14.852 16.969 5.797 1 54.09 89 GLY A O 1
ATOM 741 N N . ASP A 1 90 ? -16.844 16.875 6.699 1 56.44 90 ASP A N 1
ATOM 742 C CA . ASP A 1 90 ? -16.672 15.82 7.691 1 56.44 90 ASP A CA 1
ATOM 743 C C . ASP A 1 90 ? -16.703 14.438 7.039 1 56.44 90 ASP A C 1
ATOM 745 O O . ASP A 1 90 ? -17.797 13.883 6.824 1 56.44 90 ASP A O 1
ATOM 749 N N . ASP A 1 91 ? -15.594 14.07 6.34 1 65.06 91 ASP A N 1
ATOM 750 C CA . ASP A 1 91 ? -15.531 12.75 5.719 1 65.06 91 ASP A CA 1
ATOM 751 C C . ASP A 1 91 ? -14.812 11.75 6.621 1 65.06 91 ASP A C 1
ATOM 753 O O . ASP A 1 91 ? -13.656 11.961 6.984 1 65.06 91 ASP A O 1
ATOM 757 N N . ILE A 1 92 ? -15.531 10.836 7.117 1 72.12 92 ILE A N 1
ATOM 758 C CA . ILE A 1 92 ? -15.023 9.812 8.023 1 72.12 92 ILE A CA 1
ATOM 759 C C . ILE A 1 92 ? -13.758 9.195 7.445 1 72.12 92 ILE A C 1
ATOM 761 O O . ILE A 1 92 ? -12.898 8.703 8.188 1 72.12 92 ILE A O 1
ATOM 765 N N . PHE A 1 93 ? -13.531 9.336 6.207 1 77.06 93 PHE A N 1
ATOM 766 C CA . PHE A 1 93 ? -12.359 8.758 5.559 1 77.06 93 PHE A CA 1
ATOM 767 C C . PHE A 1 93 ? -11.141 9.648 5.742 1 77.06 93 PHE A C 1
ATOM 769 O O . PHE A 1 93 ? -10.008 9.227 5.48 1 77.06 93 PHE A O 1
ATOM 776 N N . ASN A 1 94 ? -11.375 10.781 6.383 1 87.06 94 ASN A N 1
ATOM 777 C CA . ASN A 1 94 ? -10.281 11.703 6.664 1 87.06 94 ASN A CA 1
ATOM 778 C C . ASN A 1 94 ? -9.922 11.711 8.148 1 87.06 94 ASN A C 1
ATOM 780 O O . ASN A 1 94 ? -9.195 12.594 8.609 1 87.06 94 ASN A O 1
ATOM 784 N N . ASN A 1 95 ? -10.57 10.805 8.875 1 90.94 95 ASN A N 1
ATOM 785 C CA . ASN A 1 95 ? -10.25 10.672 10.289 1 90.94 95 ASN A CA 1
ATOM 786 C C . ASN A 1 95 ? -9 9.828 10.5 1 90.94 95 ASN A C 1
ATOM 788 O O . ASN A 1 95 ? -8.75 8.883 9.75 1 90.94 95 ASN A O 1
ATOM 792 N N . PHE A 1 96 ? -8.328 10.211 11.547 1 96 96 PHE A N 1
ATOM 793 C CA . PHE A 1 96 ? -7.109 9.484 11.891 1 96 96 PHE A CA 1
ATOM 794 C C . PHE A 1 96 ? -7.176 8.984 13.328 1 96 96 PHE A C 1
ATOM 796 O O . PHE A 1 96 ? -7.508 9.742 14.242 1 96 96 PHE A O 1
ATOM 803 N N . VAL A 1 97 ? -6.887 7.734 13.5 1 97.69 97 VAL A N 1
ATOM 804 C CA . VAL A 1 97 ? -6.789 7.168 14.844 1 97.69 97 VAL A CA 1
ATOM 805 C C . VAL A 1 97 ? -5.484 7.621 15.5 1 97.69 97 VAL A C 1
ATOM 807 O O . VAL A 1 97 ? -4.414 7.52 14.898 1 97.69 97 VAL A O 1
ATOM 810 N N . VAL A 1 98 ? -5.641 8.133 16.656 1 97.88 98 VAL A N 1
ATOM 811 C CA . VAL A 1 98 ? -4.48 8.617 17.406 1 97.88 98 VAL A CA 1
ATOM 812 C C . VAL A 1 98 ? -3.896 7.48 18.234 1 97.88 98 VAL A C 1
ATOM 814 O O . VAL A 1 98 ? -4.559 6.957 19.141 1 97.88 98 VAL A O 1
ATOM 817 N N . ILE A 1 99 ? -2.65 7.113 17.984 1 97.88 99 ILE A N 1
ATOM 818 C CA . ILE A 1 99 ? -2.027 6.027 18.719 1 97.88 99 ILE A CA 1
ATOM 819 C C . ILE A 1 99 ? -0.599 6.414 19.109 1 97.88 99 ILE A C 1
ATOM 821 O O . ILE A 1 99 ? -0.014 7.316 18.5 1 97.88 99 ILE A O 1
ATOM 825 N N . GLU A 1 100 ? -0.041 5.742 20.078 1 97.56 100 GLU A N 1
ATOM 826 C CA . GLU A 1 100 ? 1.247 6.117 20.656 1 97.56 100 GLU A CA 1
ATOM 827 C C . GLU A 1 100 ? 2.398 5.719 19.734 1 97.56 100 GLU A C 1
ATOM 829 O O . GLU A 1 100 ? 3.352 6.48 19.562 1 97.56 100 GLU A O 1
ATOM 834 N N . LYS A 1 101 ? 2.307 4.516 19.141 1 97.12 101 LYS A N 1
ATOM 835 C CA . LYS A 1 101 ? 3.439 3.975 18.391 1 97.12 101 LYS A CA 1
ATOM 836 C C . LYS A 1 101 ? 2.994 3.408 17.047 1 97.12 101 LYS A C 1
ATOM 838 O O . LYS A 1 101 ? 3.072 2.199 16.828 1 97.12 101 LYS A O 1
ATOM 843 N N . PRO A 1 102 ? 2.625 4.305 16.156 1 96.44 102 PRO A N 1
ATOM 844 C CA . PRO A 1 102 ? 2.346 3.828 14.797 1 96.44 102 PRO A CA 1
ATOM 845 C C . PRO A 1 102 ? 3.615 3.498 14.016 1 96.44 102 PRO A C 1
ATOM 847 O O . PRO A 1 102 ? 4.723 3.768 14.484 1 96.44 102 PRO A O 1
ATOM 850 N N . LYS A 1 103 ? 3.408 2.834 12.836 1 93.81 103 LYS A N 1
ATOM 851 C CA . LYS A 1 103 ? 4.523 2.492 11.953 1 93.81 103 LYS A CA 1
ATOM 852 C C . LYS A 1 103 ? 5.273 3.744 11.508 1 93.81 103 LYS A C 1
ATOM 854 O O . LYS A 1 103 ? 6.465 3.684 11.203 1 93.81 103 LYS A O 1
ATOM 859 N N . ALA A 1 104 ? 4.637 4.875 11.461 1 95.69 104 ALA A N 1
ATOM 860 C CA . ALA A 1 104 ? 5.156 6.191 11.109 1 95.69 104 ALA A C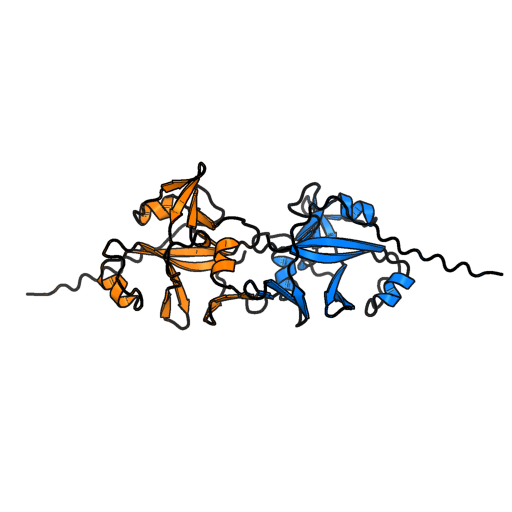A 1
ATOM 861 C C . ALA A 1 104 ? 4.367 7.297 11.805 1 95.69 104 ALA A C 1
ATOM 863 O O . ALA A 1 104 ? 3.291 7.047 12.352 1 95.69 104 ALA A O 1
ATOM 864 N N . ASP A 1 105 ? 4.934 8.531 11.75 1 95.44 105 ASP A N 1
ATOM 865 C CA . ASP A 1 105 ? 4.227 9.641 12.391 1 95.44 105 ASP A CA 1
ATOM 866 C C . ASP A 1 105 ? 2.826 9.805 11.805 1 95.44 105 ASP A C 1
ATOM 868 O O . ASP A 1 105 ? 1.904 10.242 12.492 1 95.44 105 ASP A O 1
ATOM 872 N N . LEU A 1 106 ? 2.74 9.523 10.617 1 96.94 106 LEU A N 1
ATOM 873 C CA . LEU A 1 106 ? 1.487 9.57 9.875 1 96.94 106 LEU A CA 1
ATOM 874 C C . LEU A 1 106 ? 1.367 8.367 8.938 1 96.94 106 LEU A C 1
ATOM 876 O O . LEU A 1 106 ? 2.297 8.062 8.188 1 96.94 106 LEU A O 1
ATOM 880 N N . VAL A 1 107 ? 0.275 7.656 9.086 1 97.38 107 VAL A N 1
ATOM 881 C CA . VAL A 1 107 ? -0.001 6.523 8.211 1 97.38 107 VAL A CA 1
ATOM 882 C C . VAL A 1 107 ? -1.231 6.816 7.355 1 97.38 107 VAL A C 1
ATOM 884 O O . VAL A 1 107 ? -2.334 6.984 7.879 1 97.38 107 VAL A O 1
ATOM 887 N N . LEU A 1 108 ? -0.977 6.918 6.125 1 96.81 108 LEU A N 1
ATOM 888 C CA . LEU A 1 108 ? -2.07 7.059 5.172 1 96.81 108 LEU A CA 1
ATOM 889 C C . LEU A 1 108 ? -2.586 5.691 4.734 1 96.81 108 LEU A C 1
ATOM 891 O O . LEU A 1 108 ? -1.985 5.043 3.875 1 96.81 108 LEU A O 1
ATOM 895 N N . GLY A 1 109 ? -3.68 5.32 5.289 1 96.62 109 GLY A N 1
ATOM 896 C CA . GLY A 1 109 ? -4.266 4.016 5.02 1 96.62 109 GLY A CA 1
ATOM 897 C C . GLY A 1 109 ? -5.23 4.023 3.852 1 96.62 109 GLY A C 1
ATOM 898 O O . GLY A 1 109 ? -5.312 5.008 3.113 1 96.62 109 GLY A O 1
ATOM 899 N N . LEU A 1 110 ? -5.938 2.916 3.76 1 95.56 110 LEU A N 1
ATOM 900 C CA . LEU A 1 110 ? -6.82 2.689 2.625 1 95.56 110 LEU A CA 1
ATOM 901 C C . LEU A 1 110 ? -7.934 3.734 2.584 1 95.56 110 LEU A C 1
ATOM 903 O O . LEU A 1 110 ? -8.242 4.277 1.521 1 95.56 110 LEU A O 1
ATOM 907 N N . PRO A 1 111 ? -8.562 4.059 3.709 1 94.06 111 PRO A N 1
ATOM 908 C CA . PRO A 1 111 ? -9.648 5.043 3.643 1 94.06 111 PRO A CA 1
ATOM 909 C C . PRO A 1 111 ? -9.195 6.375 3.041 1 94.06 111 PRO A C 1
ATOM 911 O O . PRO A 1 111 ? -9.859 6.906 2.15 1 94.06 111 PRO A O 1
ATOM 914 N N . TRP A 1 112 ? -8.086 6.871 3.508 1 94.81 112 TRP A N 1
ATOM 915 C CA . TRP A 1 112 ? -7.594 8.148 3.006 1 94.81 112 TRP A CA 1
ATOM 916 C C . TRP A 1 112 ? -7.199 8.047 1.537 1 94.81 112 TRP A C 1
ATOM 918 O O . TRP A 1 112 ? -7.488 8.945 0.746 1 94.81 112 TRP A O 1
ATOM 928 N N . LEU A 1 113 ? -6.496 7.02 1.22 1 95.62 113 LEU A N 1
ATOM 929 C CA . LEU A 1 113 ? -6.059 6.809 -0.156 1 95.62 113 LEU A CA 1
ATOM 930 C C . LEU A 1 113 ? -7.25 6.738 -1.103 1 95.62 113 LEU A C 1
ATOM 932 O O . LEU A 1 113 ? -7.207 7.281 -2.209 1 95.62 113 LEU A O 1
ATOM 936 N N . TRP A 1 114 ? -8.234 6.062 -0.614 1 93.56 114 TRP A N 1
ATOM 937 C CA . TRP A 1 114 ? -9.453 5.973 -1.408 1 93.56 114 TRP A CA 1
ATOM 938 C C . TRP A 1 114 ? -10.125 7.34 -1.538 1 93.56 114 TRP A C 1
ATOM 940 O O . TRP A 1 114 ? -10.523 7.738 -2.633 1 93.56 114 TRP A O 1
ATOM 950 N N . LEU A 1 115 ? -10.25 7.941 -0.441 1 92.56 115 LEU A N 1
ATOM 951 C CA . LEU A 1 115 ? -10.883 9.258 -0.415 1 92.56 115 LEU A CA 1
ATOM 952 C C . LEU A 1 115 ? -10.211 10.203 -1.405 1 92.56 115 LEU A C 1
ATOM 954 O O . LEU A 1 115 ? -10.891 10.977 -2.086 1 92.56 115 LEU A O 1
ATOM 958 N N . ARG A 1 116 ? -8.914 10.164 -1.539 1 93.5 116 ARG A N 1
ATOM 959 C CA . ARG A 1 116 ? -8.148 11.102 -2.35 1 93.5 116 ARG A CA 1
ATOM 960 C C . ARG A 1 116 ? -7.91 10.555 -3.752 1 93.5 116 ARG A C 1
ATOM 962 O O . ARG A 1 116 ? -7.137 11.117 -4.527 1 93.5 116 ARG A O 1
ATOM 969 N N . GLU A 1 117 ? -8.484 9.453 -3.959 1 94.62 117 GLU A N 1
ATOM 970 C CA . GLU A 1 117 ? -8.312 8.836 -5.27 1 94.62 117 GLU A CA 1
ATOM 971 C C . GLU A 1 117 ? -6.836 8.75 -5.645 1 94.62 117 GLU A C 1
ATOM 973 O O . GLU A 1 117 ? -6.457 9.086 -6.77 1 94.62 117 GLU A O 1
ATOM 978 N N . ALA A 1 118 ? -6.098 8.336 -4.773 1 96.38 118 ALA A N 1
ATOM 979 C CA . ALA A 1 118 ? -4.645 8.336 -4.914 1 96.38 118 ALA A CA 1
ATOM 980 C C . ALA A 1 118 ? -4.191 7.289 -5.926 1 96.38 118 ALA A C 1
ATOM 982 O O . ALA A 1 118 ? -4.801 6.223 -6.035 1 96.38 118 ALA A O 1
ATOM 983 N N . LYS A 1 119 ? -3.139 7.598 -6.641 1 97.81 119 LYS A N 1
ATOM 984 C CA . LYS A 1 119 ? -2.445 6.672 -7.527 1 97.81 119 LYS A CA 1
ATOM 985 C C . LYS A 1 119 ? -0.998 6.469 -7.086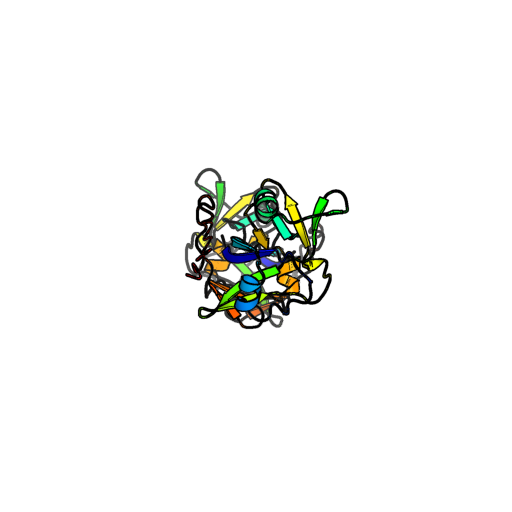 1 97.81 119 LYS A C 1
ATOM 987 O O . LYS A 1 119 ? -0.211 7.418 -7.066 1 97.81 119 LYS A O 1
ATOM 992 N N . ILE A 1 120 ? -0.714 5.285 -6.715 1 97.94 120 ILE A N 1
ATOM 993 C CA . ILE A 1 120 ? 0.634 4.945 -6.273 1 97.94 120 ILE A CA 1
ATOM 994 C C . ILE A 1 120 ? 1.414 4.328 -7.434 1 97.94 120 ILE A C 1
ATOM 996 O O . ILE A 1 120 ? 1.011 3.303 -7.984 1 97.94 120 ILE A O 1
ATOM 1000 N N . ASP A 1 121 ? 2.49 4.941 -7.793 1 97.62 121 ASP A N 1
ATOM 1001 C CA . ASP A 1 121 ? 3.289 4.547 -8.953 1 97.62 121 ASP A CA 1
ATOM 1002 C C . ASP A 1 121 ? 4.66 4.027 -8.523 1 97.62 121 ASP A C 1
ATOM 1004 O O . ASP A 1 121 ? 5.527 4.809 -8.125 1 97.62 121 ASP A O 1
ATOM 1008 N N . MET A 1 122 ? 4.848 2.701 -8.656 1 96.25 122 MET A N 1
ATOM 1009 C CA . MET A 1 122 ? 6.109 2.113 -8.227 1 96.25 122 MET A CA 1
ATOM 1010 C C . MET A 1 122 ? 7.191 2.301 -9.281 1 96.25 122 MET A C 1
ATOM 1012 O O . MET A 1 122 ? 8.383 2.195 -8.984 1 96.25 122 MET A O 1
ATOM 1016 N N . GLU A 1 123 ? 6.797 2.512 -10.445 1 94.88 123 GLU A N 1
ATOM 1017 C CA . GLU A 1 123 ? 7.754 2.797 -11.516 1 94.88 123 GLU A CA 1
ATOM 1018 C C . GLU A 1 123 ? 8.398 4.168 -11.328 1 94.88 123 GLU A C 1
ATOM 1020 O O . GLU A 1 123 ? 9.625 4.285 -11.297 1 94.88 123 GLU A O 1
ATOM 1025 N N . LYS A 1 124 ? 7.582 5.145 -11.203 1 95.94 124 LYS A N 1
ATOM 1026 C CA . LYS A 1 124 ? 8.055 6.516 -11.031 1 95.94 124 LYS A CA 1
ATOM 1027 C C . LYS A 1 124 ? 8.414 6.797 -9.578 1 95.94 124 LYS A C 1
ATOM 1029 O O . LYS A 1 124 ? 9.078 7.793 -9.273 1 95.94 124 LYS A O 1
ATOM 1034 N N . GLN A 1 125 ? 7.953 5.922 -8.719 1 95.81 125 GLN A N 1
ATOM 1035 C CA . GLN A 1 125 ? 8.203 6.031 -7.289 1 95.81 125 GLN A CA 1
ATOM 1036 C C . GLN A 1 125 ? 7.578 7.301 -6.715 1 95.81 125 GLN A C 1
ATOM 1038 O O . GLN A 1 125 ? 8.289 8.195 -6.25 1 95.81 125 GLN A O 1
ATOM 1043 N N . GLY A 1 126 ? 6.262 7.219 -6.691 1 96.56 126 GLY A N 1
ATOM 1044 C CA . GLY A 1 126 ? 5.57 8.383 -6.164 1 96.56 126 GLY A CA 1
ATOM 1045 C C . GLY A 1 126 ? 4.07 8.188 -6.059 1 96.56 126 GLY A C 1
ATOM 1046 O O . GLY A 1 126 ? 3.555 7.113 -6.359 1 96.56 126 GLY A O 1
ATOM 1047 N N . LEU A 1 127 ? 3.484 9.211 -5.547 1 97.06 127 LEU A N 1
ATOM 1048 C CA . LEU A 1 127 ? 2.047 9.289 -5.312 1 97.06 127 LEU A CA 1
ATOM 1049 C C . LEU A 1 127 ? 1.428 10.438 -6.109 1 97.06 127 LEU A C 1
ATOM 1051 O O . LEU A 1 127 ? 1.985 11.531 -6.164 1 97.06 127 LEU A O 1
ATOM 1055 N N . THR A 1 128 ? 0.362 10.172 -6.793 1 96.62 128 THR A N 1
ATOM 1056 C CA . THR A 1 128 ? -0.381 11.211 -7.496 1 96.62 128 THR A CA 1
ATOM 1057 C C . THR A 1 128 ? -1.754 11.422 -6.863 1 96.62 128 THR A C 1
ATOM 1059 O O . THR A 1 128 ? -2.502 10.461 -6.664 1 96.62 128 THR A O 1
ATOM 1062 N N . ILE A 1 129 ? -2.021 12.617 -6.531 1 94 129 ILE A N 1
ATOM 1063 C CA . ILE A 1 129 ? -3.334 13.016 -6.039 1 94 129 ILE A CA 1
ATOM 1064 C C . ILE A 1 129 ? -3.877 14.164 -6.891 1 94 129 ILE A C 1
ATOM 1066 O O . ILE A 1 129 ? -3.236 15.211 -7.012 1 94 129 ILE A O 1
ATOM 1070 N N . TYR A 1 130 ? -4.992 13.914 -7.574 1 89.38 130 TYR A N 1
ATOM 1071 C CA . TYR A 1 130 ? -5.648 14.898 -8.422 1 89.38 130 TYR A CA 1
ATOM 1072 C C . TYR A 1 130 ? -4.676 15.477 -9.445 1 89.38 130 TYR A C 1
ATOM 1074 O O . TYR A 1 130 ? -4.637 16.688 -9.664 1 89.38 130 TYR A O 1
ATOM 1082 N N . GLY A 1 131 ? -3.861 14.672 -9.859 1 91.19 131 GLY A N 1
ATOM 1083 C CA . GLY A 1 131 ? -2.973 15.055 -10.945 1 91.19 131 GLY A CA 1
ATOM 1084 C C . GLY A 1 131 ? -1.627 15.562 -10.469 1 91.19 131 GLY A C 1
ATOM 1085 O O . GLY A 1 131 ? -0.695 15.711 -11.258 1 91.19 131 GLY A O 1
ATOM 1086 N N . ASP A 1 132 ? -1.485 15.875 -9.227 1 92.5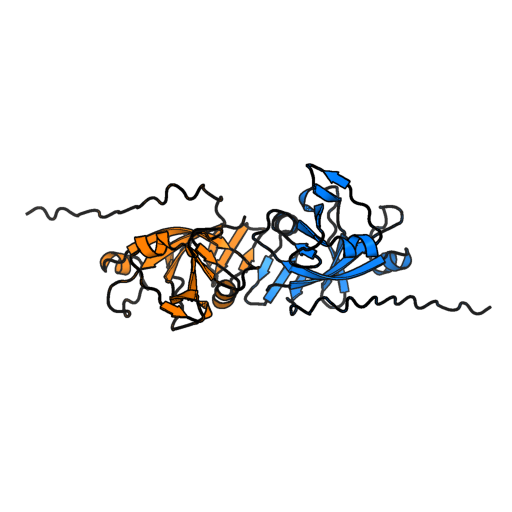6 132 ASP A N 1
ATOM 1087 C CA . ASP A 1 132 ? -0.213 16.344 -8.68 1 92.56 132 ASP A CA 1
ATOM 1088 C C . ASP A 1 132 ? 0.653 15.164 -8.234 1 92.56 132 ASP A C 1
ATOM 1090 O O . ASP A 1 132 ? 0.23 14.352 -7.406 1 92.56 132 ASP A O 1
ATOM 1094 N N . PHE A 1 133 ? 1.799 15.117 -8.766 1 94.88 133 PHE A N 1
ATOM 1095 C CA . PHE A 1 133 ? 2.707 14.008 -8.484 1 94.88 133 PHE A CA 1
ATOM 1096 C C . PHE A 1 133 ? 3.68 14.383 -7.367 1 94.88 133 PHE A C 1
ATOM 1098 O O . PHE A 1 133 ? 4.312 15.438 -7.418 1 94.88 133 PHE A O 1
ATOM 1105 N N . MET A 1 134 ? 3.756 13.531 -6.363 1 94.44 134 MET A N 1
ATOM 1106 C CA . MET A 1 134 ? 4.703 13.648 -5.258 1 94.44 134 MET A CA 1
ATOM 1107 C C . MET A 1 134 ? 5.648 12.453 -5.223 1 94.44 134 MET A C 1
ATOM 1109 O O . MET A 1 134 ? 5.207 11.312 -5.078 1 94.44 134 MET A O 1
ATOM 1113 N N . PRO A 1 135 ? 6.934 12.703 -5.262 1 94.75 135 PRO A N 1
ATOM 1114 C CA . PRO A 1 135 ? 7.867 11.578 -5.215 1 94.75 135 PRO A CA 1
ATOM 1115 C C . PRO A 1 135 ? 7.98 10.961 -3.818 1 94.75 135 PRO A C 1
ATOM 1117 O O . PRO A 1 135 ? 7.809 11.664 -2.818 1 94.75 135 PRO A O 1
ATOM 1120 N N . PHE A 1 136 ? 8.234 9.617 -3.799 1 95.25 136 PHE A N 1
ATOM 1121 C CA . PHE A 1 136 ? 8.547 8.969 -2.529 1 95.25 136 PHE A CA 1
ATOM 1122 C C . PHE A 1 136 ? 9.82 9.547 -1.93 1 95.25 136 PHE A C 1
ATOM 1124 O O . PHE A 1 136 ? 10.656 10.102 -2.646 1 95.25 136 PHE A O 1
ATOM 1131 N N . CYS A 1 137 ? 9.852 9.469 -0.618 1 92.75 137 CYS A N 1
ATOM 1132 C CA . CYS A 1 137 ? 11.062 9.898 0.07 1 92.75 137 CYS A CA 1
ATOM 1133 C C . CYS A 1 137 ? 11.633 8.766 0.916 1 92.75 137 CYS A C 1
ATOM 1135 O O . CYS A 1 137 ? 10.992 7.734 1.102 1 92.75 137 CYS A O 1
ATOM 1137 N N . GLU A 1 138 ? 12.992 8.875 1.268 1 81.69 138 GLU A N 1
ATOM 1138 C CA . GLU A 1 138 ? 13.656 7.852 2.064 1 81.69 138 GLU A CA 1
ATOM 1139 C C . GLU A 1 138 ? 13.141 7.844 3.5 1 81.69 138 GLU A C 1
ATOM 1141 O O . GLU A 1 138 ? 12.719 8.883 4.02 1 81.69 138 GLU A O 1
ATOM 1146 N N . GLU A 1 139 ? 12.953 6.672 4.012 1 71.19 139 GLU A N 1
ATOM 1147 C CA . GLU A 1 139 ? 12.547 6.523 5.406 1 71.19 139 GLU A CA 1
ATOM 1148 C C . GLU A 1 139 ? 13.531 7.219 6.344 1 71.19 139 GLU A C 1
ATOM 1150 O O . GLU A 1 139 ? 14.742 7.047 6.223 1 71.19 139 GLU A O 1
ATOM 1155 N N . THR A 1 140 ? 13.516 8.5 6.43 1 57.59 140 THR A N 1
ATOM 1156 C CA . THR A 1 140 ? 14.492 9.086 7.336 1 57.59 140 THR A CA 1
ATOM 1157 C C . THR A 1 140 ? 14.18 8.711 8.781 1 57.59 140 THR A C 1
ATOM 1159 O O . THR A 1 140 ? 13.031 8.422 9.117 1 57.59 140 THR A O 1
ATOM 1162 N N . ASP A 1 141 ? 15.172 8.289 9.594 1 48.41 141 ASP A N 1
ATOM 1163 C CA . ASP A 1 141 ? 15.023 8.148 11.039 1 48.41 141 ASP A CA 1
ATOM 1164 C C . ASP A 1 141 ? 14.273 9.344 11.625 1 48.41 141 ASP A C 1
ATOM 1166 O O . ASP A 1 141 ? 14.633 10.492 11.391 1 48.41 141 ASP A O 1
ATOM 1170 N N . SER A 1 142 ? 13.008 9.297 11.523 1 46.59 142 SER A N 1
ATOM 1171 C CA . SER A 1 142 ? 12.078 10.305 12.023 1 46.59 142 SER A CA 1
ATOM 1172 C C . SER A 1 142 ? 12.672 11.07 13.203 1 46.59 142 SER A C 1
ATOM 1174 O O . SER A 1 142 ? 11.969 11.828 13.875 1 46.59 142 SER A O 1
ATOM 1176 N N . SER A 1 143 ? 13.805 10.773 13.773 1 40.97 143 SER A N 1
ATOM 1177 C CA . SER A 1 143 ? 14.125 11.539 14.969 1 40.97 143 SER A CA 1
ATOM 1178 C C . SER A 1 143 ? 14.047 13.039 14.703 1 40.97 143 SER A C 1
ATOM 1180 O O . SER A 1 143 ? 13.805 13.828 15.625 1 40.97 143 SER A O 1
ATOM 1182 N N . GLU A 1 144 ? 14.641 13.703 13.672 1 40.53 144 GLU A N 1
ATOM 1183 C CA . GLU A 1 144 ? 14.852 15.141 13.805 1 40.53 144 GLU A CA 1
ATOM 1184 C C . GLU A 1 144 ? 13.719 15.93 13.164 1 40.53 144 GLU A C 1
ATOM 1186 O O . GLU A 1 144 ? 13.656 16.047 11.938 1 40.53 144 GLU A O 1
ATOM 1191 N N . SER A 1 145 ? 12.445 15.664 13.477 1 41.19 145 SER A N 1
ATOM 1192 C CA . SER A 1 145 ? 11.422 16.641 13.109 1 41.19 145 SER A CA 1
ATOM 1193 C C . SER A 1 145 ? 11.938 18.062 13.266 1 41.19 145 SER A C 1
ATOM 1195 O O . SER A 1 145 ? 12.43 18.438 14.336 1 41.19 145 SER A O 1
ATOM 1197 N N . LYS A 1 146 ? 12.516 18.688 12.273 1 44.28 146 LYS A N 1
ATOM 1198 C CA . LYS A 1 146 ? 12.961 20.078 12.359 1 44.28 146 LYS A CA 1
ATOM 1199 C C . LYS A 1 146 ? 11.781 21.031 12.562 1 44.28 146 LYS A C 1
ATOM 1201 O O . LYS A 1 146 ? 10.812 20.984 11.797 1 44.28 146 LYS A O 1
ATOM 1206 N N . GLU A 1 147 ? 11.555 21.469 13.742 1 42.62 147 GLU A N 1
ATOM 1207 C CA . GLU A 1 147 ? 10.758 22.672 14.016 1 42.62 147 GLU A CA 1
ATOM 1208 C C . GLU A 1 147 ? 11.156 23.812 13.086 1 42.62 147 GLU A C 1
ATOM 1210 O O . GLU A 1 147 ? 12.297 24.281 13.117 1 42.62 147 GLU A O 1
ATOM 1215 N N . THR A 1 148 ? 11.086 23.797 11.828 1 38.59 148 THR A N 1
ATOM 1216 C CA . THR A 1 148 ? 11.406 25.094 11.234 1 38.59 148 THR A CA 1
ATOM 1217 C C . THR A 1 148 ? 10.406 26.156 11.68 1 38.59 148 THR A C 1
ATOM 1219 O O . THR A 1 148 ? 9.234 26.109 11.297 1 38.59 148 THR A O 1
ATOM 1222 N N . ASN A 1 149 ? 10.445 26.625 12.945 1 36.41 149 ASN A N 1
ATOM 1223 C CA . ASN A 1 149 ? 9.852 27.891 13.367 1 36.41 149 ASN A CA 1
ATOM 1224 C C . ASN A 1 149 ? 10.336 29.047 12.508 1 36.41 149 ASN A C 1
ATOM 1226 O O . ASN A 1 149 ? 11.461 29.531 12.68 1 36.41 149 ASN A O 1
ATOM 1230 N N . ASP A 1 150 ? 10.258 29.172 11.227 1 36.22 150 ASP A N 1
ATOM 1231 C CA . ASP A 1 150 ? 10.578 30.438 10.602 1 36.22 150 ASP A CA 1
ATOM 1232 C C . ASP A 1 150 ? 9.766 31.578 11.219 1 36.22 150 ASP A C 1
ATOM 1234 O O . ASP A 1 150 ? 8.656 31.875 10.773 1 36.22 150 ASP A O 1
ATOM 1238 N N . SER A 1 151 ? 9.531 31.672 12.555 1 33.84 151 SER A N 1
ATOM 1239 C CA . SER A 1 151 ? 9.117 32.969 13.094 1 33.84 151 SER A CA 1
ATOM 1240 C C . SER A 1 151 ? 10.078 34.062 12.688 1 33.84 151 SER A C 1
ATOM 1242 O O . SER A 1 151 ? 11.156 34.219 13.273 1 33.84 151 SER A O 1
ATOM 1244 N N . ASN A 1 152 ? 10.414 34.375 11.445 1 33.09 152 ASN A N 1
ATOM 1245 C CA . ASN A 1 152 ? 10.953 35.688 11.188 1 33.09 152 ASN A CA 1
ATOM 1246 C C . ASN A 1 152 ? 10.094 36.781 11.828 1 33.09 152 ASN A C 1
ATOM 1248 O O . ASN A 1 152 ? 8.945 36.969 11.438 1 33.09 152 ASN A O 1
ATOM 1252 N N . HIS A 1 153 ? 10.133 37.031 13.156 1 30.94 153 HIS A N 1
ATOM 1253 C CA . HIS A 1 153 ? 9.781 38.25 13.859 1 30.94 153 HIS A CA 1
ATOM 1254 C C . HIS A 1 153 ? 10.289 39.469 13.109 1 30.94 153 HIS A C 1
ATOM 1256 O O . HIS A 1 153 ? 11.5 39.656 12.945 1 30.94 153 HIS A O 1
ATOM 1262 N N . ALA A 1 154 ? 9.703 40 11.984 1 31.28 154 ALA A N 1
ATOM 1263 C CA . ALA A 1 154 ? 9.859 41.375 11.477 1 31.28 154 ALA A CA 1
ATOM 1264 C C . ALA A 1 154 ? 9.828 42.375 12.609 1 31.28 154 ALA A C 1
ATOM 1266 O O . ALA A 1 154 ? 8.82 42.5 13.312 1 31.28 154 ALA A O 1
ATOM 1267 N N . GLY A 1 155 ? 10.859 42.656 13.344 1 29.03 155 GLY A N 1
ATOM 1268 C CA . GLY A 1 155 ? 11.117 43.875 14.086 1 29.03 155 GLY A CA 1
ATOM 1269 C C . GLY A 1 155 ? 10.602 45.125 13.383 1 29.03 155 GLY A C 1
ATOM 1270 O O . GLY A 1 155 ? 11.109 45.5 12.328 1 29.03 155 GLY A O 1
ATOM 1271 N N . LEU A 1 156 ? 9.328 45.406 13.359 1 26.31 156 LEU A N 1
ATOM 1272 C CA . LEU A 1 156 ? 8.836 46.75 13.141 1 26.31 156 LEU A CA 1
ATOM 1273 C C . LEU A 1 156 ? 9.523 47.75 14.062 1 26.31 156 LEU A C 1
ATOM 1275 O O . LEU A 1 156 ? 9.445 47.625 15.289 1 26.31 156 LEU A O 1
ATOM 1279 N N . LYS A 1 157 ? 10.773 48.188 13.742 1 27.7 157 LYS A N 1
ATOM 1280 C CA . LYS A 1 157 ? 11.367 49.438 14.18 1 27.7 157 LYS A CA 1
ATOM 1281 C C . LYS A 1 157 ? 10.344 50.562 14.18 1 27.7 157 LYS A C 1
ATOM 1283 O O . LYS A 1 157 ? 9.664 50.781 13.172 1 27.7 157 LYS A O 1
ATOM 1288 N N . GLN A 1 158 ? 9.93 51 15.422 1 21.75 158 GLN A N 1
ATOM 1289 C CA . GLN A 1 158 ? 9.758 52.438 15.68 1 21.75 158 GLN A CA 1
ATOM 1290 C C . GLN A 1 158 ? 11.062 53.188 15.477 1 21.75 158 GLN A C 1
ATOM 1292 O O . GLN A 1 158 ? 12.133 52.688 15.852 1 21.75 158 GLN A O 1
ATOM 1297 N N . MET B 1 1 ? -9.5 -3.619 2.105 1 77.38 1 MET B N 1
ATOM 1298 C CA . MET B 1 1 ? -8.133 -3.941 1.696 1 77.38 1 MET B CA 1
ATOM 1299 C C . MET B 1 1 ? -8.047 -4.113 0.184 1 77.38 1 MET B C 1
ATOM 1301 O O . MET B 1 1 ? -9.055 -4.363 -0.476 1 77.38 1 MET B O 1
ATOM 1305 N N . ALA B 1 2 ? -6.82 -3.771 -0.352 1 90.06 2 ALA B N 1
ATOM 1306 C CA . ALA B 1 2 ? -6.598 -3.875 -1.792 1 90.06 2 ALA B CA 1
ATOM 1307 C C . ALA B 1 2 ? -6.129 -5.273 -2.176 1 90.06 2 ALA B C 1
ATOM 1309 O O . ALA B 1 2 ? -5.016 -5.68 -1.833 1 90.06 2 ALA B O 1
ATOM 1310 N N . TYR B 1 3 ? -7.082 -6.062 -2.76 1 94.69 3 TYR B N 1
ATOM 1311 C CA . TYR B 1 3 ? -6.781 -7.418 -3.209 1 94.69 3 TYR B CA 1
ATOM 1312 C C . TYR B 1 3 ? -6.926 -7.535 -4.723 1 94.69 3 TYR B C 1
ATOM 1314 O O . TYR B 1 3 ? -7.746 -6.844 -5.328 1 94.69 3 TYR B O 1
ATOM 1322 N N . ILE B 1 4 ? -6.133 -8.453 -5.23 1 94.88 4 ILE B N 1
ATOM 1323 C CA . ILE B 1 4 ? -6.277 -8.805 -6.637 1 94.88 4 ILE B CA 1
ATOM 1324 C C . ILE B 1 4 ? -6.301 -10.32 -6.789 1 94.88 4 ILE B C 1
ATOM 1326 O O . ILE B 1 4 ? -5.637 -11.039 -6.035 1 94.88 4 ILE B O 1
ATOM 1330 N N . GLU B 1 5 ? -7.102 -10.75 -7.66 1 93.56 5 GLU B N 1
ATOM 1331 C CA . GLU B 1 5 ? -7.117 -12.172 -7.969 1 93.56 5 GLU B CA 1
ATOM 1332 C C . GLU B 1 5 ? -5.945 -12.555 -8.867 1 93.56 5 GLU B C 1
ATOM 1334 O O . GLU B 1 5 ? -5.648 -11.859 -9.836 1 93.56 5 GLU B O 1
ATOM 1339 N N . CYS B 1 6 ? -5.289 -13.602 -8.477 1 93.69 6 CYS B N 1
ATOM 1340 C CA . CYS B 1 6 ? -4.191 -14.086 -9.312 1 93.69 6 CYS B CA 1
ATOM 1341 C C . CYS B 1 6 ? -4.047 -15.602 -9.195 1 93.69 6 CYS B C 1
ATOM 1343 O O . CYS B 1 6 ? -4.625 -16.219 -8.305 1 93.69 6 CYS B O 1
ATOM 1345 N N . LYS B 1 7 ? -3.348 -16.156 -10.164 1 91.12 7 LYS B N 1
ATOM 1346 C CA . LYS B 1 7 ? -3.008 -17.578 -10.148 1 91.12 7 LYS B CA 1
ATOM 1347 C C . LYS B 1 7 ? -1.533 -17.797 -9.812 1 91.12 7 LYS B C 1
ATOM 1349 O O . LYS B 1 7 ? -0.666 -17.094 -10.344 1 91.12 7 LYS B O 1
ATOM 1354 N N . VAL B 1 8 ? -1.323 -18.703 -8.883 1 92.5 8 VAL B N 1
ATOM 1355 C CA . VAL B 1 8 ? 0.028 -19.141 -8.555 1 92.5 8 VAL B CA 1
ATOM 1356 C C . VAL B 1 8 ? 0.331 -20.453 -9.273 1 92.5 8 VAL B C 1
ATOM 1358 O O . VAL B 1 8 ? -0.401 -21.438 -9.125 1 92.5 8 VAL B O 1
ATOM 1361 N N . TRP B 1 9 ? 1.509 -20.406 -9.953 1 87.69 9 TRP B N 1
ATOM 1362 C CA . TRP B 1 9 ? 1.798 -21.547 -10.812 1 87.69 9 TRP B CA 1
ATOM 1363 C C . TRP B 1 9 ? 2.967 -22.359 -10.266 1 87.69 9 TRP B C 1
ATOM 1365 O O . TRP B 1 9 ? 3.934 -21.797 -9.75 1 87.69 9 TRP B O 1
ATOM 1375 N N . HIS B 1 10 ? 2.828 -23.625 -10.297 1 88.12 10 HIS B N 1
ATOM 1376 C CA . HIS B 1 10 ? 3.959 -24.547 -10.148 1 88.12 10 HIS B CA 1
ATOM 1377 C C . HIS B 1 10 ? 4.227 -25.297 -11.445 1 88.12 10 HIS B C 1
ATOM 1379 O O . HIS B 1 10 ? 3.42 -26.141 -11.852 1 88.12 10 HIS B O 1
ATOM 1385 N N . PHE B 1 11 ? 5.363 -24.969 -12.031 1 76.62 11 PHE B N 1
ATOM 1386 C CA . PHE B 1 11 ? 5.766 -25.641 -13.266 1 76.62 11 PHE B CA 1
ATOM 1387 C C . PHE B 1 11 ? 6.695 -26.812 -12.977 1 76.62 11 PHE B C 1
ATOM 1389 O O . PHE B 1 11 ? 7.695 -26.656 -12.273 1 76.62 11 PHE B O 1
ATOM 1396 N N . GLN B 1 12 ? 6.348 -28.109 -12.961 1 65.81 12 GLN B N 1
ATOM 1397 C CA . GLN B 1 12 ? 7.133 -29.297 -12.641 1 65.81 12 GLN B CA 1
ATOM 1398 C C . GLN B 1 12 ? 8.188 -29.562 -13.711 1 65.81 12 GLN B C 1
ATOM 1400 O O . GLN B 1 12 ? 9.25 -30.109 -13.422 1 65.81 12 GLN B O 1
ATOM 1405 N N . GLY B 1 13 ? 7.871 -29.391 -14.969 1 56.47 13 GLY B N 1
ATOM 1406 C CA . GLY B 1 13 ? 8.812 -29.812 -15.992 1 56.47 13 GLY B CA 1
ATOM 1407 C C . GLY B 1 13 ? 9.836 -28.75 -16.344 1 56.47 13 GLY B C 1
ATOM 1408 O O . GLY B 1 13 ? 9.992 -27.781 -15.609 1 56.47 13 GLY B O 1
ATOM 1409 N N . ASP B 1 14 ? 10.695 -28.938 -17.453 1 51.06 14 ASP B N 1
ATOM 1410 C CA . ASP B 1 14 ? 11.836 -28.172 -17.938 1 51.06 14 ASP B CA 1
ATOM 1411 C C . ASP B 1 14 ? 11.461 -26.688 -18.094 1 51.06 14 ASP B C 1
ATOM 1413 O O . ASP B 1 14 ? 10.352 -26.375 -18.531 1 51.06 14 ASP B O 1
ATOM 1417 N N . ASP B 1 15 ? 12.102 -25.875 -17.328 1 50.5 15 ASP B N 1
ATOM 1418 C CA . ASP B 1 15 ? 12.125 -24.422 -17.172 1 50.5 15 ASP B CA 1
ATOM 1419 C C . ASP B 1 15 ? 11.758 -23.734 -18.484 1 50.5 15 ASP B C 1
ATOM 1421 O O . ASP B 1 15 ? 11.547 -22.516 -18.516 1 50.5 15 ASP B O 1
ATOM 1425 N N . ASP B 1 16 ? 12.094 -24.5 -19.578 1 47.25 16 ASP B N 1
ATOM 1426 C CA . ASP B 1 16 ? 12.07 -23.828 -20.875 1 47.25 16 ASP B CA 1
ATOM 1427 C C . ASP B 1 16 ? 10.641 -23.656 -21.375 1 47.25 16 ASP B C 1
ATOM 1429 O O . ASP B 1 16 ? 10.414 -23.438 -22.562 1 47.25 16 ASP B O 1
ATOM 1433 N N . ILE B 1 17 ? 9.727 -24.094 -20.594 1 49.06 17 ILE B N 1
ATOM 1434 C CA . ILE B 1 17 ? 8.406 -23.938 -21.188 1 49.06 17 ILE B CA 1
ATOM 1435 C C . ILE B 1 17 ? 8.086 -22.453 -21.359 1 49.06 17 ILE B C 1
ATOM 1437 O O . ILE B 1 17 ? 8.188 -21.688 -20.391 1 49.06 17 ILE B O 1
ATOM 1441 N N . ASP B 1 18 ? 8.406 -21.984 -22.484 1 49.03 18 ASP B N 1
ATOM 1442 C CA . ASP B 1 18 ? 7.949 -20.641 -22.828 1 49.03 18 ASP B CA 1
ATOM 1443 C C . ASP B 1 18 ? 6.516 -20.406 -22.359 1 49.03 18 ASP B C 1
ATOM 1445 O O . ASP B 1 18 ? 5.562 -20.875 -22.984 1 49.03 18 ASP B O 1
ATOM 1449 N N . LEU B 1 19 ? 6.309 -20.406 -21.125 1 50.09 19 LEU B N 1
ATOM 1450 C CA . LEU B 1 19 ? 5.023 -20.109 -20.5 1 50.09 19 LEU B CA 1
ATOM 1451 C C . LEU B 1 19 ? 4.281 -19.031 -21.281 1 50.09 19 LEU B C 1
ATOM 1453 O O . LEU B 1 19 ? 3.35 -18.422 -20.75 1 50.09 19 LEU B O 1
ATOM 1457 N N . LYS B 1 20 ? 4.75 -18.734 -22.422 1 52.03 20 LYS B N 1
ATOM 1458 C CA . LYS B 1 20 ? 4.074 -17.672 -23.141 1 52.03 20 LYS B CA 1
ATOM 1459 C C . LYS B 1 20 ? 2.586 -17.953 -23.297 1 52.03 20 LYS B C 1
ATOM 1461 O O . LYS B 1 20 ? 1.785 -17.047 -23.5 1 52.03 20 LYS B O 1
ATOM 1466 N N . SER B 1 21 ? 2.229 -19.312 -23.422 1 55.19 21 SER B N 1
ATOM 1467 C CA . SER B 1 21 ? 0.784 -19.484 -23.531 1 55.19 21 SER B CA 1
ATOM 1468 C C . SER B 1 21 ? 0.266 -20.422 -22.453 1 55.19 21 SER B C 1
ATOM 1470 O O . SER B 1 21 ? 0.871 -21.469 -22.188 1 55.19 21 SER B O 1
ATOM 1472 N N . ARG B 1 22 ? -0.571 -19.969 -21.422 1 56.53 22 ARG B N 1
ATOM 1473 C CA . ARG B 1 22 ? -1.321 -20.719 -20.422 1 56.53 22 ARG B CA 1
ATOM 1474 C C . ARG B 1 22 ? -1.688 -22.109 -20.938 1 56.53 22 ARG B C 1
ATOM 1476 O O . ARG B 1 22 ? -1.604 -23.094 -20.203 1 56.53 22 ARG B O 1
ATOM 1483 N N . HIS B 1 23 ? -2.051 -22.031 -22.172 1 58.84 23 HIS B N 1
ATOM 1484 C CA . HIS B 1 23 ? -2.506 -23.281 -22.781 1 58.84 23 HIS B CA 1
ATOM 1485 C C . HIS B 1 23 ? -1.405 -24.328 -22.766 1 58.84 23 HIS B C 1
ATOM 1487 O O . HIS B 1 23 ? -1.664 -25.5 -22.469 1 58.84 23 HIS B O 1
ATOM 1493 N N . GLU B 1 24 ? -0.334 -23.859 -23.047 1 61.59 24 GLU B N 1
ATOM 1494 C CA . GLU B 1 24 ? 0.777 -24.797 -23.109 1 61.59 24 GLU B CA 1
ATOM 1495 C C . GLU B 1 24 ? 1.177 -25.281 -21.719 1 61.59 24 GLU B C 1
ATOM 1497 O O . GLU B 1 24 ? 1.548 -26.438 -21.547 1 61.59 24 GLU B O 1
ATOM 1502 N N . ALA B 1 25 ? 1.025 -24.359 -20.766 1 63.88 25 ALA B N 1
ATOM 1503 C CA . ALA B 1 25 ? 1.363 -24.734 -19.391 1 63.88 25 ALA B CA 1
ATOM 1504 C C . ALA B 1 25 ? 0.431 -25.828 -18.875 1 63.88 25 ALA B C 1
ATOM 1506 O O . ALA B 1 25 ? 0.885 -26.812 -18.297 1 63.88 25 ALA B O 1
ATOM 1507 N N . ILE B 1 26 ? -0.767 -25.656 -19.172 1 63.62 26 ILE B N 1
ATOM 1508 C CA . ILE B 1 26 ? -1.758 -26.625 -18.703 1 63.62 26 ILE B CA 1
ATOM 1509 C C . ILE B 1 26 ? -1.519 -27.969 -19.391 1 63.62 26 ILE B C 1
ATOM 1511 O O . ILE B 1 26 ? -1.558 -29.016 -18.734 1 63.62 26 ILE B O 1
ATOM 1515 N N . LYS B 1 27 ? -1.228 -27.766 -20.625 1 64.5 27 LYS B N 1
ATOM 1516 C CA . LYS B 1 27 ? -0.96 -29 -21.391 1 64.5 27 LYS B CA 1
ATOM 1517 C C . LYS B 1 27 ? 0.266 -29.719 -20.844 1 64.5 27 LYS B C 1
ATOM 1519 O O . LYS B 1 27 ? 0.342 -30.953 -20.891 1 64.5 27 LYS B O 1
ATOM 1524 N N . ALA B 1 28 ? 1.112 -28.891 -20.344 1 64.94 28 ALA B N 1
ATOM 1525 C CA . ALA B 1 28 ? 2.367 -29.469 -19.859 1 64.94 28 ALA B CA 1
ATOM 1526 C C . ALA B 1 28 ? 2.223 -30 -18.438 1 64.94 28 ALA B C 1
ATOM 1528 O O . ALA B 1 28 ? 3.195 -30.453 -17.844 1 64.94 28 ALA B O 1
ATOM 1529 N N . GLY B 1 29 ? 0.998 -29.953 -17.906 1 68.69 29 GLY B N 1
ATOM 1530 C CA . GLY B 1 29 ? 0.779 -30.516 -16.594 1 68.69 29 GLY B CA 1
ATOM 1531 C C . GLY B 1 29 ? 1.072 -29.531 -15.461 1 68.69 29 GLY B C 1
ATOM 1532 O O . GLY B 1 29 ? 1.327 -29.953 -14.328 1 68.69 29 GLY B O 1
ATOM 1533 N N . CYS B 1 30 ? 1.076 -28.375 -15.773 1 76.88 30 CYS B N 1
ATOM 1534 C CA . CYS B 1 30 ? 1.327 -27.391 -14.727 1 76.88 30 CYS B CA 1
ATOM 1535 C C . CYS B 1 30 ? 0.112 -27.234 -13.82 1 76.88 30 CYS B C 1
ATOM 1537 O O . CYS B 1 30 ? -1.023 -27.422 -14.258 1 76.88 30 CYS B O 1
ATOM 1539 N N . ARG B 1 31 ? 0.478 -27.078 -12.562 1 83.94 31 ARG B N 1
ATOM 1540 C CA . ARG B 1 31 ? -0.569 -26.875 -11.57 1 83.94 31 ARG B CA 1
ATOM 1541 C C . ARG B 1 31 ? -0.658 -25.406 -11.164 1 83.94 31 ARG B C 1
ATOM 1543 O O . ARG B 1 31 ? 0.344 -24.688 -11.188 1 83.94 31 ARG B O 1
ATOM 1550 N N . PHE B 1 32 ? -1.909 -25.016 -10.891 1 88.44 32 PHE B N 1
ATOM 1551 C CA . PHE B 1 32 ? -2.072 -23.656 -10.391 1 88.44 32 PHE B CA 1
ATOM 1552 C C . PHE B 1 32 ? -3.193 -23.578 -9.367 1 88.44 32 PHE B C 1
ATOM 1554 O O . PHE B 1 32 ? -4.02 -24.484 -9.273 1 88.44 32 PHE B O 1
ATOM 1561 N N . TYR B 1 33 ? -3.154 -22.578 -8.594 1 92.19 33 TYR B N 1
ATOM 1562 C CA . TYR B 1 33 ? -4.215 -22.203 -7.664 1 92.19 33 TYR B CA 1
ATOM 1563 C C . TYR B 1 33 ? -4.559 -20.734 -7.781 1 92.19 33 TYR B C 1
ATOM 1565 O O . TYR B 1 33 ? -3.664 -19.891 -7.906 1 92.19 33 TYR B O 1
ATOM 1573 N N . THR B 1 34 ? -5.879 -20.469 -7.797 1 93.19 34 THR B N 1
ATOM 1574 C CA . THR B 1 34 ? -6.34 -19.078 -7.797 1 93.19 34 THR B CA 1
ATOM 1575 C C . THR B 1 34 ? -6.441 -18.547 -6.375 1 93.19 34 THR B C 1
ATOM 1577 O O . THR B 1 34 ? -7.027 -19.188 -5.5 1 93.19 34 THR B O 1
ATOM 1580 N N . VAL B 1 35 ? -5.812 -17.406 -6.168 1 95.25 35 VAL B N 1
ATOM 1581 C CA . VAL B 1 35 ? -5.84 -16.812 -4.832 1 95.25 35 VAL B CA 1
ATOM 1582 C C . VAL B 1 35 ? -6.129 -15.32 -4.93 1 95.25 35 VAL B C 1
ATOM 1584 O O . VAL B 1 35 ? -6.105 -14.742 -6.02 1 95.25 35 VAL B O 1
ATOM 1587 N N . LYS B 1 36 ? -6.469 -14.758 -3.801 1 94.19 36 LYS B N 1
ATOM 1588 C CA . LYS B 1 36 ? -6.527 -13.312 -3.654 1 94.19 36 LYS B CA 1
ATOM 1589 C C . LYS B 1 36 ? -5.258 -12.766 -3.008 1 94.19 36 LYS B C 1
ATOM 1591 O O . LYS B 1 36 ? -4.988 -13.039 -1.835 1 94.19 36 LYS B O 1
ATOM 1596 N N . ALA B 1 37 ? -4.543 -12.117 -3.732 1 96.5 37 ALA B N 1
ATOM 1597 C CA . ALA B 1 37 ? -3.277 -11.555 -3.264 1 96.5 37 ALA B CA 1
ATOM 1598 C C . ALA B 1 37 ? -3.486 -10.172 -2.654 1 96.5 37 ALA B C 1
ATOM 1600 O O . ALA B 1 37 ? -4.172 -9.328 -3.236 1 96.5 37 ALA B O 1
ATOM 1601 N N . LEU B 1 38 ? -2.912 -9.977 -1.514 1 97.31 38 LEU B N 1
ATOM 1602 C CA . LEU B 1 38 ? -2.951 -8.672 -0.863 1 97.31 38 LEU B CA 1
ATOM 1603 C C . LEU B 1 38 ? -1.86 -7.758 -1.408 1 97.31 38 LEU B C 1
ATOM 1605 O O . LEU B 1 38 ? -0.695 -8.156 -1.487 1 97.31 38 LEU B O 1
ATOM 1609 N N . ILE B 1 39 ? -2.217 -6.594 -1.817 1 97.12 39 ILE B N 1
ATOM 1610 C CA . ILE B 1 39 ? -1.248 -5.559 -2.17 1 97.12 39 ILE B CA 1
ATOM 1611 C C . ILE B 1 39 ? -0.8 -4.82 -0.912 1 97.12 39 ILE B C 1
ATOM 1613 O O . ILE B 1 39 ? -1.605 -4.16 -0.252 1 97.12 39 ILE B O 1
ATOM 1617 N N . ASP B 1 40 ? 0.453 -4.934 -0.593 1 96.75 40 ASP B N 1
ATOM 1618 C CA . ASP B 1 40 ? 0.937 -4.395 0.673 1 96.75 40 ASP B CA 1
ATOM 1619 C C . ASP B 1 40 ? 2.166 -3.512 0.46 1 96.75 40 ASP B C 1
ATOM 1621 O O . ASP B 1 40 ? 3.297 -4.004 0.466 1 96.75 40 ASP B O 1
ATOM 1625 N N . THR B 1 41 ? 1.96 -2.201 0.449 1 96.25 41 THR B N 1
ATOM 1626 C CA . THR B 1 41 ? 3.029 -1.247 0.184 1 96.25 41 THR B CA 1
ATOM 1627 C C . THR B 1 41 ? 3.916 -1.07 1.414 1 96.25 41 THR B C 1
ATOM 1629 O O . THR B 1 41 ? 4.992 -0.479 1.33 1 96.25 41 THR B O 1
ATOM 1632 N N . SER B 1 42 ? 3.539 -1.615 2.523 1 94.06 42 SER B N 1
ATOM 1633 C CA . SER B 1 42 ? 4.312 -1.442 3.748 1 94.06 42 SER B CA 1
ATOM 1634 C C . SER B 1 42 ? 5.16 -2.676 4.047 1 94.06 42 SER B C 1
ATOM 1636 O O . SER B 1 42 ? 5.98 -2.664 4.965 1 94.06 42 SER B O 1
ATOM 1638 N N . SER B 1 43 ? 4.945 -3.684 3.312 1 95.38 43 SER B N 1
ATOM 1639 C CA . SER B 1 43 ? 5.676 -4.922 3.574 1 95.38 43 SER B CA 1
ATOM 1640 C C . SER B 1 43 ? 7.043 -4.914 2.9 1 95.38 43 SER B C 1
ATOM 1642 O O . SER B 1 43 ? 7.137 -4.758 1.681 1 95.38 43 SER B O 1
ATOM 1644 N N . LYS B 1 44 ? 8.023 -5.109 3.648 1 93.75 44 LYS B N 1
ATOM 1645 C CA . LYS B 1 44 ? 9.391 -5.117 3.143 1 93.75 44 LYS B CA 1
ATOM 1646 C C . LYS B 1 44 ? 9.711 -6.438 2.445 1 93.75 44 LYS B C 1
ATOM 1648 O O . LYS B 1 44 ? 10.742 -6.566 1.79 1 93.75 44 LYS B O 1
ATOM 1653 N N . GLU B 1 45 ? 8.844 -7.363 2.582 1 95.31 45 GLU B N 1
ATOM 1654 C CA . GLU B 1 45 ? 8.992 -8.672 1.952 1 95.31 45 GLU B CA 1
ATOM 1655 C C . GLU B 1 45 ? 7.695 -9.117 1.285 1 95.31 45 GLU B C 1
ATOM 1657 O O . GLU B 1 45 ? 6.625 -8.578 1.572 1 95.31 45 GLU B O 1
ATOM 1662 N N . ASN B 1 46 ? 7.895 -10.039 0.365 1 96.81 46 ASN B N 1
ATOM 1663 C CA . ASN B 1 46 ? 6.754 -10.789 -0.15 1 96.81 46 ASN B CA 1
ATOM 1664 C C . ASN B 1 46 ? 6.484 -12.047 0.675 1 96.81 46 ASN B C 1
ATOM 1666 O O . ASN B 1 46 ? 7.418 -12.68 1.16 1 96.81 46 ASN B O 1
ATOM 1670 N N . PHE B 1 47 ? 5.16 -12.422 0.777 1 97.81 47 PHE B N 1
ATOM 1671 C CA . PHE B 1 47 ? 4.848 -13.594 1.592 1 97.81 47 PHE B CA 1
ATOM 1672 C C . PHE B 1 47 ? 3.912 -14.539 0.849 1 97.81 47 PHE B C 1
ATOM 1674 O O . PHE B 1 47 ? 3.068 -14.094 0.067 1 97.81 47 PHE B O 1
ATOM 1681 N N . ILE B 1 48 ? 4.086 -15.789 1.14 1 97.44 48 ILE B N 1
ATOM 1682 C CA . ILE B 1 48 ? 3.168 -16.828 0.676 1 97.44 48 ILE B CA 1
ATOM 1683 C C . ILE B 1 48 ? 2.855 -17.781 1.818 1 97.44 48 ILE B C 1
ATOM 1685 O O . ILE B 1 48 ? 3.742 -18.141 2.602 1 97.44 48 ILE B O 1
ATOM 1689 N N . ARG B 1 49 ? 1.661 -18.125 1.913 1 97.81 49 ARG B N 1
ATOM 1690 C CA . ARG B 1 49 ? 1.217 -19.031 2.967 1 97.81 49 ARG B CA 1
ATOM 1691 C C . ARG B 1 49 ? 1.777 -20.438 2.754 1 97.81 49 ARG B C 1
ATOM 1693 O O . ARG B 1 49 ? 1.701 -20.984 1.65 1 97.81 49 ARG B O 1
ATOM 1700 N N . ARG B 1 50 ? 2.193 -21.062 3.742 1 97.62 50 ARG B N 1
ATOM 1701 C CA . ARG B 1 50 ? 2.822 -22.375 3.68 1 97.62 50 ARG B CA 1
ATOM 1702 C C . ARG B 1 50 ? 1.859 -23.422 3.121 1 97.62 50 ARG B C 1
ATOM 1704 O O . ARG B 1 50 ? 2.25 -24.266 2.314 1 97.62 50 ARG B O 1
ATOM 1711 N N . SER B 1 51 ? 0.628 -23.406 3.5 1 97.12 51 SER B N 1
ATOM 1712 C CA . SER B 1 51 ? -0.341 -24.391 3.037 1 97.12 51 SER B CA 1
ATOM 1713 C C . SER B 1 51 ? -0.507 -24.328 1.521 1 97.12 51 SER B C 1
ATOM 1715 O O . SER B 1 51 ? -0.731 -25.359 0.876 1 97.12 51 SER B O 1
ATOM 1717 N N . LEU B 1 52 ? -0.435 -23.172 0.958 1 96.31 52 LEU B N 1
ATOM 1718 C CA . LEU B 1 52 ? -0.517 -23.016 -0.491 1 96.31 52 LEU B CA 1
ATOM 1719 C C . LEU B 1 52 ? 0.696 -23.641 -1.174 1 96.31 52 LEU B C 1
ATOM 1721 O O . LEU B 1 52 ? 0.559 -24.312 -2.199 1 96.31 52 LEU B O 1
ATOM 1725 N N . VAL B 1 53 ? 1.845 -23.422 -0.602 1 95.31 53 VAL B N 1
ATOM 1726 C CA . VAL B 1 53 ? 3.084 -24 -1.108 1 95.31 53 VAL B CA 1
ATOM 1727 C C . VAL B 1 53 ? 2.98 -25.531 -1.103 1 95.31 53 VAL B C 1
ATOM 1729 O O . VAL B 1 53 ? 3.352 -26.188 -2.078 1 95.31 53 VAL B O 1
ATOM 1732 N N . ASP B 1 54 ? 2.459 -26.047 -0.027 1 95.19 54 ASP B N 1
ATOM 1733 C CA . ASP B 1 54 ? 2.281 -27.484 0.115 1 95.19 54 ASP B CA 1
ATOM 1734 C C . ASP B 1 54 ? 1.289 -28.016 -0.914 1 95.19 54 ASP B C 1
ATOM 1736 O O . ASP B 1 54 ? 1.521 -29.062 -1.523 1 95.19 54 ASP B O 1
ATOM 1740 N N . LYS B 1 55 ? 0.232 -27.328 -1.099 1 93.44 55 LYS B N 1
ATOM 1741 C CA . LYS B 1 55 ? -0.794 -27.734 -2.055 1 93.44 55 LYS B CA 1
ATOM 1742 C C . LYS B 1 55 ? -0.23 -27.797 -3.471 1 93.44 55 LYS B C 1
ATOM 1744 O O . LYS B 1 55 ? -0.591 -28.688 -4.246 1 93.44 55 LYS B O 1
ATOM 1749 N N . LEU B 1 56 ? 0.6 -26.906 -3.76 1 91.56 56 LEU B N 1
ATOM 1750 C CA . LEU B 1 56 ? 1.177 -26.844 -5.098 1 91.56 56 LEU B CA 1
ATOM 1751 C C . LEU B 1 56 ? 2.422 -27.719 -5.195 1 91.56 56 LEU B C 1
ATOM 1753 O O . LEU B 1 56 ? 3.01 -27.859 -6.273 1 91.56 56 LEU B O 1
ATOM 1757 N N . GLU B 1 57 ? 2.863 -28.219 -4.008 1 90.88 57 GLU B N 1
ATOM 1758 C CA . GLU B 1 57 ? 4.016 -29.109 -3.924 1 90.88 57 GLU B CA 1
ATOM 1759 C C . GLU B 1 57 ? 5.289 -28.422 -4.387 1 90.88 57 GLU B C 1
ATOM 1761 O O . GLU B 1 57 ? 6.066 -28.984 -5.164 1 90.88 57 GLU B O 1
ATOM 1766 N N . MET B 1 58 ? 5.438 -27.203 -3.969 1 90.94 58 MET B N 1
ATOM 1767 C CA . MET B 1 58 ? 6.645 -26.453 -4.289 1 90.94 58 MET B CA 1
ATOM 1768 C C . MET B 1 58 ? 7.699 -26.625 -3.199 1 90.94 58 MET B C 1
ATOM 1770 O O . MET B 1 58 ? 7.367 -26.859 -2.037 1 90.94 58 MET B O 1
ATOM 1774 N N . GLU B 1 59 ? 8.914 -26.5 -3.711 1 92 59 GLU B N 1
ATOM 1775 C CA . GLU B 1 59 ? 10.031 -26.562 -2.768 1 92 59 GLU B CA 1
ATOM 1776 C C . GLU B 1 59 ? 10.539 -25.156 -2.445 1 92 59 GLU B C 1
ATOM 1778 O O . GLU B 1 59 ? 10.523 -24.266 -3.301 1 92 59 GLU B O 1
ATOM 1783 N N . TYR B 1 60 ? 10.898 -24.969 -1.176 1 92.44 60 TYR B N 1
ATOM 1784 C CA . TYR B 1 60 ? 11.508 -23.703 -0.777 1 92.44 60 TYR B CA 1
ATOM 1785 C C . TYR B 1 60 ? 12.797 -23.938 -0.007 1 92.44 60 TYR B C 1
ATOM 1787 O O . TYR B 1 60 ? 13.086 -25.062 0.408 1 92.44 60 TYR B O 1
ATOM 1795 N N . THR B 1 61 ? 13.57 -22.922 0.06 1 92.69 61 THR B N 1
ATOM 1796 C CA . THR B 1 61 ? 14.883 -23.016 0.698 1 92.69 61 THR B CA 1
ATOM 1797 C C . THR B 1 61 ? 14.961 -22.062 1.896 1 92.69 61 THR B C 1
ATOM 1799 O O . THR B 1 61 ? 14.234 -21.078 1.957 1 92.69 61 THR B O 1
ATOM 1802 N N . GLU B 1 62 ? 15.797 -22.422 2.822 1 92.69 62 GLU B N 1
ATOM 1803 C CA . GLU B 1 62 ? 16.047 -21.547 3.963 1 92.69 62 GLU B CA 1
ATOM 1804 C C . GLU B 1 62 ? 17.172 -20.562 3.664 1 92.69 62 GLU B C 1
ATOM 1806 O O . GLU B 1 62 ? 18.234 -20.953 3.18 1 92.69 62 GLU B O 1
ATOM 1811 N N . TYR B 1 63 ? 16.938 -19.359 3.883 1 89.06 63 TYR B N 1
ATOM 1812 C CA . TYR B 1 63 ? 17.906 -18.281 3.725 1 89.06 63 TYR B CA 1
ATOM 1813 C C . TYR B 1 63 ? 17.766 -17.25 4.828 1 89.06 63 TYR B C 1
ATOM 1815 O O . TYR B 1 63 ? 16.672 -16.719 5.047 1 89.06 63 TYR B O 1
ATOM 1823 N N . LYS B 1 64 ? 18.812 -16.922 5.547 1 90.56 64 LYS B N 1
ATOM 1824 C CA . LYS B 1 64 ? 18.844 -15.953 6.637 1 90.56 64 LYS B CA 1
ATOM 1825 C C . LYS B 1 64 ? 17.719 -16.219 7.633 1 90.56 64 LYS B C 1
ATOM 1827 O O . LYS B 1 64 ? 16.953 -15.312 7.969 1 90.56 64 LYS B O 1
ATOM 1832 N N . GLU B 1 65 ? 17.453 -17.469 7.922 1 93.5 65 GLU B N 1
ATOM 1833 C CA . GLU B 1 65 ? 16.547 -17.953 8.961 1 93.5 65 GLU B CA 1
ATOM 1834 C C . GLU B 1 65 ? 15.086 -17.844 8.516 1 93.5 65 GLU B C 1
ATOM 1836 O O . GLU B 1 65 ? 14.172 -17.844 9.344 1 93.5 65 GLU B O 1
ATOM 1841 N N . LYS B 1 66 ? 14.922 -17.688 7.266 1 94.62 66 LYS B N 1
ATOM 1842 C CA . LYS B 1 66 ? 13.578 -17.672 6.703 1 94.62 66 LYS B CA 1
ATOM 1843 C C . LYS B 1 66 ? 13.469 -18.641 5.531 1 94.62 66 LYS B C 1
ATOM 1845 O O . LYS B 1 66 ? 14.398 -18.781 4.738 1 94.62 66 LYS B O 1
ATOM 1850 N N . ASN B 1 67 ? 12.328 -19.312 5.496 1 96 67 ASN B N 1
ATOM 1851 C CA . ASN B 1 67 ? 12.031 -20.109 4.309 1 96 67 ASN B CA 1
ATOM 1852 C C . ASN B 1 67 ? 11.633 -19.219 3.129 1 96 67 ASN B C 1
ATOM 1854 O O . ASN B 1 67 ? 10.789 -18.328 3.27 1 96 67 ASN B O 1
ATOM 1858 N N . ARG B 1 68 ? 12.266 -19.469 1.989 1 94.5 68 ARG B N 1
ATOM 1859 C CA . ARG B 1 68 ? 12.016 -18.625 0.833 1 94.5 68 ARG B CA 1
ATOM 1860 C C . ARG B 1 68 ? 11.719 -19.453 -0.41 1 94.5 68 ARG B C 1
ATOM 1862 O O . ARG B 1 68 ? 12.406 -20.438 -0.672 1 94.5 68 ARG B O 1
ATOM 1869 N N . LEU B 1 69 ? 10.633 -19.094 -1.052 1 92.56 69 LEU B N 1
ATOM 1870 C CA . LEU B 1 69 ? 10.328 -19.609 -2.387 1 92.56 69 LEU B CA 1
ATOM 1871 C C . LEU B 1 69 ? 10.922 -18.703 -3.459 1 92.56 69 LEU B C 1
ATOM 1873 O O . LEU B 1 69 ? 10.617 -17.5 -3.51 1 92.56 69 LEU B O 1
ATOM 1877 N N . GLU B 1 70 ? 11.75 -19.297 -4.254 1 86.62 70 GLU B N 1
ATOM 1878 C CA . GLU B 1 70 ? 12.391 -18.5 -5.305 1 86.62 70 GLU B CA 1
ATOM 1879 C C . GLU B 1 70 ? 11.547 -18.484 -6.574 1 86.62 70 GLU B C 1
ATOM 1881 O O . GLU B 1 70 ? 10.961 -19.5 -6.953 1 86.62 70 GLU B O 1
ATOM 1886 N N . CYS B 1 71 ? 11.383 -17.297 -7.219 1 79.19 71 CYS B N 1
ATOM 1887 C CA . CYS B 1 71 ? 10.836 -17.094 -8.555 1 79.19 71 CYS B CA 1
ATOM 1888 C C . CYS B 1 71 ? 9.398 -17.594 -8.641 1 79.19 71 CYS B C 1
ATOM 1890 O O . CYS B 1 71 ? 9.078 -18.453 -9.453 1 79.19 71 CYS B O 1
ATOM 1892 N N . LEU B 1 72 ? 8.523 -17.062 -7.938 1 88.19 72 LEU B N 1
ATOM 1893 C CA . LEU B 1 72 ? 7.109 -17.438 -8.023 1 88.19 72 LEU B CA 1
ATOM 1894 C C . LEU B 1 72 ? 6.5 -16.953 -9.328 1 88.19 72 LEU B C 1
ATOM 1896 O O . LEU B 1 72 ? 6.676 -15.797 -9.719 1 88.19 72 LEU B O 1
ATOM 1900 N N . ASP B 1 73 ? 5.895 -17.844 -9.977 1 87.12 73 ASP B N 1
ATOM 1901 C CA . ASP B 1 73 ? 5.191 -17.516 -11.211 1 87.12 73 ASP B CA 1
ATOM 1902 C C . ASP B 1 73 ? 3.729 -17.172 -10.938 1 87.12 73 ASP B C 1
ATOM 1904 O O . ASP B 1 73 ? 2.984 -18 -10.406 1 87.12 73 ASP B O 1
ATOM 1908 N N . LEU B 1 74 ? 3.395 -15.992 -11.32 1 91.38 74 LEU B N 1
ATOM 1909 C CA . LEU B 1 74 ? 2.033 -15.508 -11.117 1 91.38 74 LEU B CA 1
ATOM 1910 C C . LEU B 1 74 ? 1.392 -15.109 -12.445 1 91.38 74 LEU B C 1
ATOM 1912 O O . LEU B 1 74 ? 2.078 -14.641 -13.352 1 91.38 74 LEU B O 1
ATOM 1916 N N . SER B 1 75 ? 0.154 -15.312 -12.523 1 90.5 75 SER B N 1
ATOM 1917 C CA . SER B 1 75 ? -0.6 -14.773 -13.648 1 90.5 75 SER B CA 1
ATOM 1918 C C . SER B 1 75 ? -1.853 -14.047 -13.18 1 90.5 75 SER B C 1
ATOM 1920 O O . SER B 1 75 ? -2.402 -14.359 -12.125 1 90.5 75 SER B O 1
ATOM 1922 N N . PHE B 1 76 ? -2.256 -13.109 -14.008 1 91.19 76 PHE B N 1
ATOM 1923 C CA . PHE B 1 76 ? -3.436 -12.297 -13.75 1 91.19 76 PHE B CA 1
ATOM 1924 C C . PHE B 1 76 ? -4.375 -12.312 -14.953 1 91.19 76 PHE B C 1
ATOM 1926 O O . PHE B 1 76 ? -3.93 -12.461 -16.094 1 91.19 76 PHE B O 1
ATOM 1933 N N . ARG B 1 77 ? -5.609 -12.172 -14.57 1 86.38 77 ARG B N 1
ATOM 1934 C CA . ARG B 1 77 ? -6.59 -12.156 -15.648 1 86.38 77 ARG B CA 1
ATOM 1935 C C . ARG B 1 77 ? -6.762 -10.75 -16.203 1 86.38 77 ARG B C 1
ATOM 1937 O O . ARG B 1 77 ? -7.039 -9.805 -15.469 1 86.38 77 ARG B O 1
ATOM 1944 N N . TYR B 1 78 ? -6.5 -10.57 -17.5 1 84.75 78 TYR B N 1
ATOM 1945 C CA . TYR B 1 78 ? -6.664 -9.312 -18.219 1 84.75 78 TYR B CA 1
ATOM 1946 C C . TYR B 1 78 ? -7.473 -9.516 -19.5 1 84.75 78 TYR B C 1
ATOM 1948 O O . TYR B 1 78 ? -7.09 -10.297 -20.359 1 84.75 78 TYR B O 1
ATOM 1956 N N . LYS B 1 79 ? -8.617 -8.828 -19.609 1 83.5 79 LYS B N 1
ATOM 1957 C CA . LYS B 1 79 ? -9.477 -8.891 -20.781 1 83.5 79 LYS B CA 1
ATOM 1958 C C . LYS B 1 79 ? -9.75 -10.336 -21.188 1 83.5 79 LYS B C 1
ATOM 1960 O O . LYS B 1 79 ? -9.602 -10.695 -22.359 1 83.5 79 LYS B O 1
ATOM 1965 N N . GLY B 1 80 ? -9.977 -11.148 -20.172 1 82 80 GLY B N 1
ATOM 1966 C CA . GLY B 1 80 ? -10.414 -12.516 -20.406 1 82 80 GLY B CA 1
ATOM 1967 C C . GLY B 1 80 ? -9.258 -13.484 -20.594 1 82 80 GLY B C 1
ATOM 1968 O O . GLY B 1 80 ? -9.469 -14.688 -20.766 1 82 80 GLY B O 1
ATOM 1969 N N . LYS B 1 81 ? -8.039 -12.961 -20.594 1 82.88 81 LYS B N 1
ATOM 1970 C CA . LYS B 1 81 ? -6.879 -13.82 -20.797 1 82.88 81 LYS B CA 1
ATOM 1971 C C . LYS B 1 81 ? -5.957 -13.789 -19.578 1 82.88 81 LYS B C 1
ATOM 1973 O O . LYS B 1 81 ? -5.754 -12.742 -18.969 1 82.88 81 LYS B O 1
ATOM 1978 N N . ASP B 1 82 ? -5.453 -14.898 -19.266 1 83.12 82 ASP B N 1
ATOM 1979 C CA . ASP B 1 82 ? -4.441 -14.984 -18.219 1 83.12 82 ASP B CA 1
ATOM 1980 C C . ASP B 1 82 ? -3.078 -14.523 -18.734 1 83.12 82 ASP B C 1
ATOM 1982 O O . ASP B 1 82 ? -2.588 -15.039 -19.75 1 83.12 82 ASP B O 1
ATOM 1986 N N . ARG B 1 83 ? -2.543 -13.625 -18.047 1 84.31 83 ARG B N 1
ATOM 1987 C CA . ARG B 1 83 ? -1.228 -13.117 -18.422 1 84.31 83 ARG B CA 1
ATOM 1988 C C . ARG B 1 83 ? -0.195 -13.43 -17.344 1 84.31 83 ARG B C 1
ATOM 1990 O O . ARG B 1 83 ? -0.361 -13.047 -16.188 1 84.31 83 ARG B O 1
ATOM 1997 N N . LEU B 1 84 ? 0.786 -14.148 -17.75 1 83.19 84 LEU B N 1
ATOM 1998 C CA . LEU B 1 84 ? 1.877 -14.477 -16.844 1 83.19 84 LEU B CA 1
ATOM 1999 C C . LEU B 1 84 ? 2.783 -13.273 -16.609 1 83.19 84 LEU B C 1
ATOM 2001 O O . LEU B 1 84 ? 3.125 -12.562 -17.562 1 83.19 84 LEU B O 1
ATOM 2005 N N . VAL B 1 85 ? 2.932 -13.055 -15.336 1 81.62 85 VAL B N 1
ATOM 2006 C CA . VAL B 1 85 ? 3.875 -11.992 -15 1 81.62 85 VAL B CA 1
ATOM 2007 C C . VAL B 1 85 ? 5.238 -12.594 -14.672 1 81.62 85 VAL B C 1
ATOM 2009 O O . VAL B 1 85 ? 5.391 -13.281 -13.656 1 81.62 85 VAL B O 1
ATOM 2012 N N . SER B 1 86 ? 5.949 -13.102 -15.625 1 64.75 86 SER B N 1
ATOM 2013 C CA . SER B 1 86 ? 7.207 -13.812 -15.453 1 64.75 86 SER B CA 1
ATOM 2014 C C . SER B 1 86 ? 8.391 -12.852 -15.422 1 64.75 86 SER B C 1
ATOM 2016 O O . SER B 1 86 ? 8.328 -11.766 -16 1 64.75 86 SER B O 1
ATOM 2018 N N . THR B 1 87 ? 9.172 -12.867 -14.273 1 58.97 87 THR B N 1
ATOM 2019 C CA . THR B 1 87 ? 10.469 -12.219 -14.445 1 58.97 87 THR B CA 1
ATOM 2020 C C . THR B 1 87 ? 11.492 -13.195 -15.016 1 58.97 87 THR B C 1
ATOM 2022 O O . THR B 1 87 ? 11.383 -14.406 -14.812 1 58.97 87 THR B O 1
ATOM 2025 N N . ASN B 1 88 ? 12.086 -12.758 -16.062 1 52.59 88 ASN B N 1
ATOM 2026 C CA . ASN B 1 88 ? 13.336 -13.414 -16.422 1 52.59 88 ASN B CA 1
ATOM 2027 C C . ASN B 1 88 ? 14.336 -13.375 -15.266 1 52.59 88 ASN B C 1
ATOM 2029 O O . ASN B 1 88 ? 14.477 -12.344 -14.594 1 52.59 88 ASN B O 1
ATOM 2033 N N . GLY B 1 89 ? 14.734 -14.578 -14.875 1 54.31 89 GLY B N 1
ATOM 2034 C CA . GLY B 1 89 ? 15.914 -14.711 -14.039 1 54.31 89 GLY B CA 1
ATOM 2035 C C . GLY B 1 89 ? 15.594 -14.742 -12.555 1 54.31 89 GLY B C 1
ATOM 2036 O O . GLY B 1 89 ? 14.43 -14.641 -12.164 1 54.31 89 GLY B O 1
ATOM 2037 N N . ASP B 1 90 ? 16.547 -15.039 -11.875 1 57.09 90 ASP B N 1
ATOM 2038 C CA . ASP B 1 90 ? 16.656 -15.125 -10.422 1 57.09 90 ASP B CA 1
ATOM 2039 C C . ASP B 1 90 ? 16.688 -13.734 -9.789 1 57.09 90 ASP B C 1
ATOM 2041 O O . ASP B 1 90 ? 17.75 -13.133 -9.656 1 57.09 90 ASP B O 1
ATOM 2045 N N . ASP B 1 91 ? 15.469 -13.07 -9.75 1 66.44 91 ASP B N 1
ATOM 2046 C CA . ASP B 1 91 ? 15.406 -11.758 -9.125 1 66.44 91 ASP B CA 1
ATOM 2047 C C . ASP B 1 91 ? 14.938 -11.867 -7.672 1 66.44 91 ASP B C 1
ATOM 2049 O O . ASP B 1 91 ? 13.852 -12.375 -7.398 1 66.44 91 ASP B O 1
ATOM 2053 N N . ILE B 1 92 ? 15.82 -11.594 -6.781 1 73.19 92 ILE B N 1
ATOM 2054 C CA . ILE B 1 92 ? 15.562 -11.68 -5.348 1 73.19 92 ILE B CA 1
ATOM 2055 C C . ILE B 1 92 ? 14.273 -10.938 -5.008 1 73.19 92 ILE B C 1
ATOM 2057 O O . ILE B 1 92 ? 13.602 -11.266 -4.02 1 73.19 92 ILE B O 1
ATOM 2061 N N . PHE B 1 93 ? 13.805 -10.094 -5.855 1 80.62 93 PHE B N 1
ATOM 2062 C CA . PHE B 1 93 ? 12.594 -9.32 -5.605 1 80.62 93 PHE B CA 1
ATOM 2063 C C . PHE B 1 93 ? 11.352 -10.141 -5.938 1 80.62 93 PHE B C 1
ATOM 2065 O O . PHE B 1 93 ? 10.234 -9.75 -5.582 1 80.62 93 PHE B O 1
ATOM 2072 N N . ASN B 1 94 ? 11.609 -11.344 -6.441 1 87.75 94 ASN B N 1
ATOM 2073 C CA . ASN B 1 94 ? 10.5 -12.234 -6.766 1 87.75 94 ASN B CA 1
ATOM 2074 C C . ASN B 1 94 ? 10.414 -13.398 -5.781 1 87.75 94 ASN B C 1
ATOM 2076 O O . ASN B 1 94 ? 9.703 -14.375 -6.027 1 87.75 94 ASN B O 1
ATOM 2080 N N . ASN B 1 95 ? 11.273 -13.32 -4.766 1 91.25 95 ASN B N 1
ATOM 2081 C CA . ASN B 1 95 ? 11.219 -14.336 -3.723 1 91.25 95 ASN B CA 1
ATOM 2082 C C . ASN B 1 95 ? 10.102 -14.047 -2.721 1 91.25 95 ASN B C 1
ATOM 2084 O O . ASN B 1 95 ? 9.805 -12.891 -2.43 1 91.25 95 ASN B O 1
ATOM 2088 N N . PHE B 1 96 ? 9.594 -15.141 -2.238 1 96 96 PHE B N 1
ATOM 2089 C CA . PHE B 1 96 ? 8.523 -15.039 -1.25 1 96 96 PHE B CA 1
ATOM 2090 C C . PHE B 1 96 ? 8.883 -15.797 0.019 1 96 96 PHE B C 1
ATOM 2092 O O . PHE B 1 96 ? 9.305 -16.953 -0.044 1 96 96 PHE B O 1
ATOM 2099 N N . VAL B 1 97 ? 8.742 -15.141 1.135 1 97.75 97 VAL B N 1
ATOM 2100 C CA . VAL B 1 97 ? 8.93 -15.805 2.422 1 97.75 97 VAL B CA 1
ATOM 2101 C C . VAL B 1 97 ? 7.73 -16.703 2.723 1 97.75 97 VAL B C 1
ATOM 2103 O O . VAL B 1 97 ? 6.582 -16.266 2.611 1 97.75 97 VAL B O 1
ATOM 2106 N N . VAL B 1 98 ? 8.039 -17.891 3.031 1 97.94 98 VAL B N 1
ATOM 2107 C CA . VAL B 1 98 ? 6.996 -18.875 3.34 1 97.94 98 VAL B CA 1
ATOM 2108 C C . VAL B 1 98 ? 6.664 -18.812 4.828 1 97.94 98 VAL B C 1
ATOM 2110 O O . VAL B 1 98 ? 7.516 -19.109 5.672 1 97.94 98 VAL B O 1
ATOM 2113 N N . ILE B 1 99 ? 5.418 -18.484 5.164 1 97.94 99 ILE B N 1
ATOM 2114 C CA . ILE B 1 99 ? 5.031 -18.391 6.57 1 97.94 99 ILE B CA 1
ATOM 2115 C C . ILE B 1 99 ? 3.662 -19.047 6.77 1 97.94 99 ILE B C 1
ATOM 2117 O O . ILE B 1 99 ? 2.906 -19.219 5.812 1 97.94 99 ILE B O 1
ATOM 2121 N N . GLU B 1 100 ? 3.348 -19.406 7.984 1 97.56 100 GLU B N 1
ATOM 2122 C CA . GLU B 1 100 ? 2.154 -20.188 8.289 1 97.56 100 GLU B CA 1
ATOM 2123 C C . GLU B 1 100 ? 0.896 -19.328 8.219 1 97.56 100 GLU B C 1
ATOM 2125 O O . GLU B 1 100 ? -0.135 -19.766 7.703 1 97.56 100 GLU B O 1
ATOM 2130 N N . LYS B 1 101 ? 0.979 -18.094 8.734 1 97.12 101 LYS B N 1
ATOM 2131 C CA . LYS B 1 101 ? -0.22 -17.281 8.875 1 97.12 101 LYS B CA 1
ATOM 2132 C C . LYS B 1 101 ? 0.023 -15.852 8.383 1 97.12 101 LYS B C 1
ATOM 2134 O O . LYS B 1 101 ? -0.017 -14.898 9.164 1 97.12 101 LYS B O 1
ATOM 2139 N N . PRO B 1 102 ? 0.172 -15.734 7.074 1 96.5 102 PRO B N 1
ATOM 2140 C CA . PRO B 1 102 ? 0.24 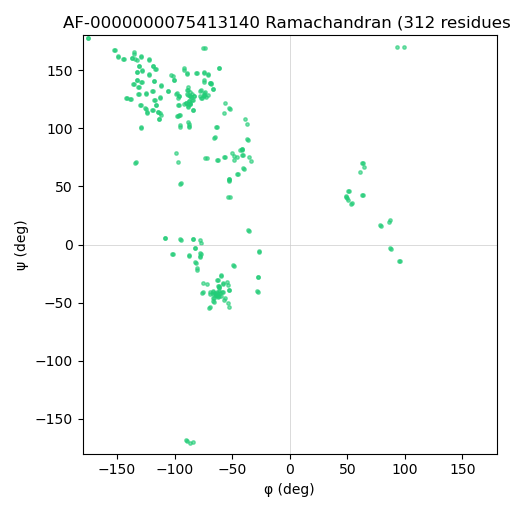-14.375 6.531 1 96.5 102 PRO B CA 1
ATOM 2141 C C . PRO B 1 102 ? -1.118 -13.672 6.516 1 96.5 102 PRO B C 1
ATOM 2143 O O . PRO B 1 102 ? -2.143 -14.305 6.797 1 96.5 102 PRO B O 1
ATOM 2146 N N . LYS B 1 103 ? -1.065 -12.328 6.242 1 93.88 103 LYS B N 1
ATOM 2147 C CA . LYS B 1 103 ? -2.287 -11.539 6.148 1 93.88 103 LYS B CA 1
ATOM 2148 C C . LYS B 1 103 ? -3.203 -12.062 5.047 1 93.88 103 LYS B C 1
ATOM 2150 O O . LYS B 1 103 ? -4.422 -11.906 5.117 1 93.88 103 LYS B O 1
ATOM 2155 N N . ALA B 1 104 ? -2.678 -12.703 4.059 1 95.69 104 ALA B N 1
ATOM 2156 C CA . ALA B 1 104 ? -3.359 -13.328 2.93 1 95.69 104 ALA B CA 1
ATOM 2157 C C . ALA B 1 104 ? -2.549 -14.5 2.383 1 95.69 104 ALA B C 1
ATOM 2159 O O . ALA B 1 104 ? -1.374 -14.664 2.723 1 95.69 104 ALA B O 1
ATOM 2160 N N . ASP B 1 105 ? -3.227 -15.297 1.522 1 95.44 105 ASP B N 1
ATOM 2161 C CA . ASP B 1 105 ? -2.512 -16.438 0.957 1 95.44 105 ASP B CA 1
ATOM 2162 C C . ASP B 1 105 ? -1.257 -15.992 0.214 1 95.44 105 ASP B C 1
ATOM 2164 O O . ASP B 1 105 ? -0.267 -16.719 0.155 1 95.44 105 ASP B O 1
ATOM 2168 N N . LEU B 1 106 ? -1.356 -14.914 -0.34 1 96.88 106 LEU B N 1
ATOM 2169 C CA . LEU B 1 106 ? -0.261 -14.273 -1.062 1 96.88 106 LEU B CA 1
ATOM 2170 C C . LEU B 1 106 ? -0.207 -12.781 -0.756 1 96.88 106 LEU B C 1
ATOM 2172 O O . LEU B 1 106 ? -1.225 -12.094 -0.833 1 96.88 106 LEU B O 1
ATOM 2176 N N . VAL B 1 107 ? 0.952 -12.336 -0.317 1 97.44 107 VAL B N 1
ATOM 2177 C CA . VAL B 1 107 ? 1.164 -10.914 -0.053 1 97.44 107 VAL B CA 1
ATOM 2178 C C . VAL B 1 107 ? 2.195 -10.359 -1.03 1 97.44 107 VAL B C 1
ATOM 2180 O O . VAL B 1 107 ? 3.354 -10.781 -1.029 1 97.44 107 VAL B O 1
ATOM 2183 N N . LEU B 1 108 ? 1.729 -9.516 -1.832 1 96.81 108 LEU B N 1
ATOM 2184 C CA . LEU B 1 108 ? 2.619 -8.789 -2.732 1 96.81 108 LEU B CA 1
ATOM 2185 C C . LEU B 1 108 ? 3.162 -7.535 -2.064 1 96.81 108 LEU B C 1
ATOM 2187 O O . LEU B 1 108 ? 2.477 -6.512 -2.004 1 96.81 1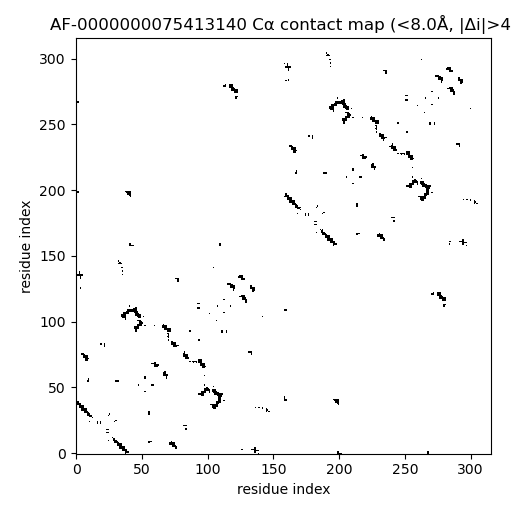08 LEU B O 1
ATOM 2191 N N . GLY B 1 109 ? 4.363 -7.625 -1.618 1 96.75 109 GLY B N 1
ATOM 2192 C CA . GLY B 1 109 ? 5 -6.527 -0.904 1 96.75 109 GLY B CA 1
ATOM 2193 C C . GLY B 1 109 ? 5.73 -5.566 -1.819 1 96.75 109 GLY B C 1
ATOM 2194 O O . GLY B 1 109 ? 5.59 -5.633 -3.043 1 96.75 109 GLY B O 1
ATOM 2195 N N . LEU B 1 110 ? 6.484 -4.727 -1.157 1 95.69 110 LEU B N 1
ATOM 2196 C CA . LEU B 1 110 ? 7.172 -3.648 -1.862 1 95.69 110 LEU B CA 1
ATOM 2197 C C . LEU B 1 110 ? 8.164 -4.207 -2.879 1 95.69 110 LEU B C 1
ATOM 2199 O O . LEU B 1 110 ? 8.227 -3.729 -4.012 1 95.69 110 LEU B O 1
ATOM 2203 N N . PRO B 1 111 ? 8.953 -5.203 -2.529 1 94.44 111 PRO B N 1
ATOM 2204 C CA . PRO B 1 111 ? 9.914 -5.699 -3.512 1 94.44 111 PRO B CA 1
ATOM 2205 C C . PRO B 1 111 ? 9.25 -6.145 -4.812 1 94.44 111 PRO B C 1
ATOM 2207 O O . PRO B 1 111 ? 9.703 -5.77 -5.898 1 94.44 111 PRO B O 1
ATOM 2210 N N . TRP B 1 112 ? 8.203 -6.887 -4.695 1 94.88 112 TRP B N 1
ATOM 2211 C CA . TRP B 1 112 ? 7.523 -7.379 -5.891 1 94.88 112 TRP B CA 1
ATOM 2212 C C . TRP B 1 112 ? 6.887 -6.23 -6.668 1 94.88 112 TRP B C 1
ATOM 2214 O O . TRP B 1 112 ? 6.953 -6.195 -7.898 1 94.88 112 TRP B O 1
ATOM 2224 N N . LEU B 1 113 ? 6.246 -5.406 -5.969 1 95.62 113 LEU B N 1
ATOM 2225 C CA . LEU B 1 113 ? 5.59 -4.266 -6.598 1 95.62 113 LEU B CA 1
ATOM 2226 C C . LEU B 1 113 ? 6.598 -3.406 -7.352 1 95.62 113 LEU B C 1
ATOM 2228 O O . LEU B 1 113 ? 6.312 -2.928 -8.453 1 95.62 113 LEU B O 1
ATOM 2232 N N . TRP B 1 114 ? 7.699 -3.254 -6.719 1 93.56 114 TRP B N 1
ATOM 2233 C CA . TRP B 1 114 ? 8.766 -2.494 -7.367 1 93.56 114 TRP B CA 1
ATOM 2234 C C . TRP B 1 114 ? 9.281 -3.225 -8.602 1 93.56 114 TRP B C 1
ATOM 2236 O O . TRP B 1 114 ? 9.445 -2.621 -9.664 1 93.56 114 TRP B O 1
ATOM 2246 N N . LEU B 1 115 ? 9.555 -4.441 -8.383 1 92.56 115 LEU B N 1
ATOM 2247 C CA . LEU B 1 115 ? 10.062 -5.262 -9.469 1 92.56 115 LEU B CA 1
ATOM 2248 C C . LEU B 1 115 ? 9.148 -5.172 -10.688 1 92.56 115 LEU B C 1
ATOM 2250 O O . LEU B 1 115 ? 9.625 -5.098 -11.828 1 92.56 115 LEU B O 1
ATOM 2254 N N . ARG B 1 116 ? 7.863 -5.133 -10.516 1 93.5 116 ARG B N 1
ATOM 2255 C CA . ARG B 1 116 ? 6.887 -5.191 -11.602 1 93.5 116 ARG B CA 1
ATOM 2256 C C . ARG B 1 116 ? 6.453 -3.791 -12.016 1 93.5 116 ARG B C 1
ATOM 2258 O O . ARG B 1 116 ? 5.512 -3.637 -12.797 1 93.5 116 ARG B O 1
ATOM 2265 N N . GLU B 1 117 ? 7.07 -2.879 -11.422 1 94.62 117 GLU B N 1
ATOM 2266 C CA . GLU B 1 117 ? 6.719 -1.499 -11.742 1 94.62 117 GLU B CA 1
ATOM 2267 C C . GLU B 1 117 ? 5.211 -1.277 -11.648 1 94.62 117 GLU B C 1
ATOM 2269 O O . GLU B 1 117 ? 4.609 -0.675 -12.539 1 94.62 117 GLU B O 1
ATOM 2274 N N . ALA B 1 118 ? 4.672 -1.739 -10.656 1 96.38 118 ALA B N 1
ATOM 2275 C CA . ALA B 1 118 ? 3.221 -1.751 -10.484 1 96.38 118 ALA B CA 1
ATOM 2276 C C . ALA B 1 118 ? 2.686 -0.343 -10.242 1 96.38 118 ALA B C 1
ATOM 2278 O O . ALA B 1 118 ? 3.352 0.48 -9.609 1 96.38 118 ALA B O 1
ATOM 2279 N N . LYS B 1 119 ? 1.497 -0.083 -10.727 1 97.81 119 LYS B N 1
ATOM 2280 C CA . LYS B 1 119 ? 0.737 1.133 -10.453 1 97.81 119 LYS B CA 1
ATOM 2281 C C . LYS B 1 119 ? -0.587 0.812 -9.773 1 97.81 119 LYS B C 1
ATOM 2283 O O . LYS B 1 119 ? -1.438 0.125 -10.336 1 97.81 119 LYS B O 1
ATOM 2288 N N . ILE B 1 120 ? -0.697 1.263 -8.586 1 97.94 120 ILE B N 1
ATOM 2289 C CA . ILE B 1 120 ? -1.912 1.036 -7.812 1 97.94 120 ILE B CA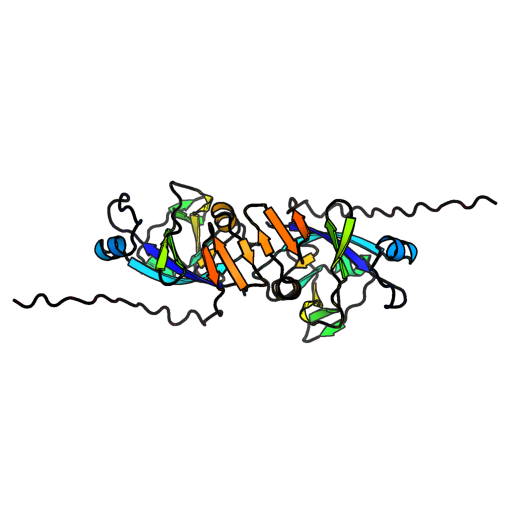 1
ATOM 2290 C C . ILE B 1 120 ? -2.834 2.248 -7.934 1 97.94 120 ILE B C 1
ATOM 2292 O O . ILE B 1 120 ? -2.453 3.365 -7.574 1 97.94 120 ILE B O 1
ATOM 2296 N N . ASP B 1 121 ? -4 2.043 -8.43 1 97.62 121 ASP B N 1
ATOM 2297 C CA . ASP B 1 121 ? -4.957 3.109 -8.711 1 97.62 121 ASP B CA 1
ATOM 2298 C C . ASP B 1 121 ? -6.184 3.004 -7.812 1 97.62 121 ASP B C 1
ATOM 2300 O O . ASP B 1 121 ? -7.027 2.125 -8 1 97.62 121 ASP B O 1
ATOM 2304 N N . MET B 1 122 ? -6.273 3.943 -6.859 1 96.25 122 MET B N 1
ATOM 2305 C CA . MET B 1 122 ? -7.387 3.889 -5.918 1 96.25 122 MET B CA 1
ATOM 2306 C C . MET B 1 122 ? -8.648 4.484 -6.531 1 96.25 122 MET B C 1
ATOM 2308 O O . MET B 1 122 ? -9.758 4.238 -6.047 1 96.25 122 MET B O 1
ATOM 2312 N N . GLU B 1 123 ? -8.492 5.25 -7.496 1 94.88 123 GLU B N 1
ATOM 2313 C CA . GLU B 1 123 ? -9.641 5.797 -8.211 1 94.88 123 GLU B CA 1
ATOM 2314 C C . GLU B 1 123 ? -10.352 4.715 -9.016 1 94.88 123 GLU B C 1
ATOM 2316 O O . GLU B 1 123 ? -11.562 4.52 -8.867 1 94.88 123 GLU B O 1
ATOM 2321 N N . LYS B 1 124 ? -9.609 4.059 -9.828 1 95.81 124 LYS B N 1
ATOM 2322 C CA . LYS B 1 124 ? -10.156 3.004 -10.672 1 95.81 124 LYS B CA 1
ATOM 2323 C C . LYS B 1 124 ? -10.281 1.688 -9.906 1 95.81 124 LYS B C 1
ATOM 2325 O O . LYS B 1 124 ? -10.953 0.762 -10.359 1 95.81 124 LYS B O 1
ATOM 2330 N N . GLN B 1 125 ? -9.602 1.655 -8.789 1 95.75 125 GLN B N 1
ATOM 2331 C CA . GLN B 1 125 ? -9.609 0.478 -7.93 1 95.75 125 GLN B CA 1
ATOM 2332 C C . GLN B 1 125 ? -8.992 -0.726 -8.641 1 95.75 125 GLN B C 1
ATOM 2334 O O . GLN B 1 125 ? -9.68 -1.718 -8.891 1 95.75 125 GLN B O 1
ATOM 2339 N N . GLY B 1 126 ? -7.707 -0.585 -8.789 1 96.56 126 GLY B N 1
ATOM 2340 C CA . GLY B 1 126 ? -7.031 -1.682 -9.469 1 96.56 126 GLY B CA 1
ATOM 2341 C C . GLY B 1 126 ? -5.523 -1.51 -9.516 1 96.56 126 GLY B C 1
ATOM 2342 O O . GLY B 1 126 ? -4.988 -0.536 -8.984 1 96.56 126 GLY B O 1
ATOM 2343 N N . LEU B 1 127 ? -4.934 -2.508 -10.086 1 97.06 127 LEU B N 1
ATOM 2344 C CA . LEU B 1 127 ? -3.488 -2.615 -10.258 1 97.06 127 LEU B CA 1
ATOM 2345 C C . LEU B 1 127 ? -3.119 -2.695 -11.734 1 97.06 127 LEU B C 1
ATOM 2347 O O . LEU B 1 127 ? -3.766 -3.41 -12.5 1 97.06 127 LEU B O 1
ATOM 2351 N N . THR B 1 128 ? -2.17 -1.918 -12.156 1 96.56 128 THR B N 1
ATOM 2352 C CA . THR B 1 128 ? -1.652 -1.991 -13.523 1 96.56 128 THR B CA 1
ATOM 2353 C C . THR B 1 128 ? -0.21 -2.49 -13.523 1 96.56 128 THR B C 1
ATOM 2355 O O . THR B 1 128 ? 0.637 -1.961 -12.797 1 96.56 128 THR B O 1
ATOM 2358 N N . ILE B 1 129 ? 0.005 -3.496 -14.281 1 94.06 129 ILE B N 1
ATOM 2359 C CA . ILE B 1 129 ? 1.348 -4.02 -14.508 1 94.06 129 ILE B CA 1
ATOM 2360 C C . ILE B 1 129 ? 1.632 -4.07 -16.016 1 94.06 129 ILE B C 1
ATOM 2362 O O . ILE B 1 129 ? 0.899 -4.711 -16.766 1 94.06 129 ILE B O 1
ATOM 2366 N N . TYR B 1 130 ? 2.641 -3.295 -16.438 1 89.31 130 TYR B N 1
ATOM 2367 C CA . TYR B 1 130 ? 3.051 -3.236 -17.828 1 89.31 130 TYR B CA 1
ATOM 2368 C C . TYR B 1 130 ? 1.866 -2.912 -18.734 1 89.31 130 TYR B C 1
ATOM 2370 O O . TYR B 1 130 ? 1.688 -3.537 -19.781 1 89.31 130 TYR B O 1
ATOM 2378 N N . GLY B 1 131 ? 1.054 -2.154 -18.25 1 91.19 131 GLY B N 1
ATOM 2379 C CA . GLY B 1 131 ? -0.042 -1.651 -19.062 1 91.19 131 GLY B CA 1
ATOM 2380 C C . GLY B 1 131 ? -1.318 -2.455 -18.906 1 91.19 131 GLY B C 1
ATOM 2381 O O . GL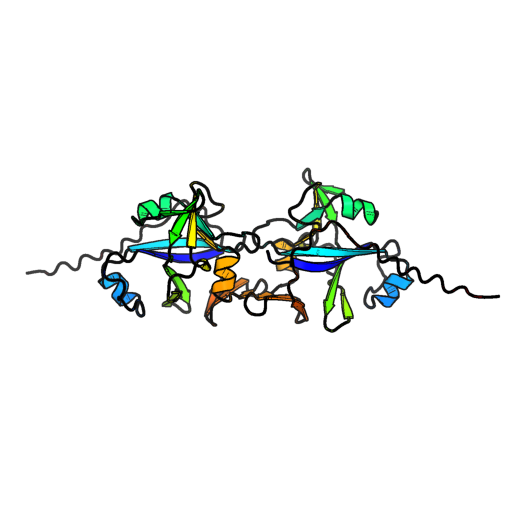Y B 1 131 ? -2.383 -2.035 -19.359 1 91.19 131 GLY B O 1
ATOM 2382 N N . ASP B 1 132 ? -1.26 -3.611 -18.328 1 92.44 132 ASP B N 1
ATOM 2383 C CA . ASP B 1 132 ? -2.445 -4.434 -18.109 1 92.44 132 ASP B CA 1
ATOM 2384 C C . ASP B 1 132 ? -3.119 -4.082 -16.781 1 92.44 132 ASP B C 1
ATOM 2386 O O . ASP B 1 132 ? -2.49 -4.145 -15.719 1 92.44 132 ASP B O 1
ATOM 2390 N N . PHE B 1 133 ? -4.34 -3.744 -16.875 1 94.88 133 PHE B N 1
ATOM 2391 C CA . PHE B 1 133 ? -5.086 -3.324 -15.703 1 94.88 133 PHE B CA 1
ATOM 2392 C C . PHE B 1 133 ? -5.875 -4.488 -15.117 1 94.88 133 PHE B C 1
ATOM 2394 O O . PHE B 1 133 ? -6.594 -5.184 -15.844 1 94.88 133 PHE B O 1
ATOM 2401 N N . MET B 1 134 ? -5.691 -4.711 -13.828 1 94.31 134 MET B N 1
ATOM 2402 C CA . MET B 1 134 ? -6.434 -5.707 -13.055 1 94.31 134 MET B CA 1
ATOM 2403 C C . MET B 1 134 ? -7.254 -5.039 -11.953 1 94.31 134 MET B C 1
ATOM 2405 O O . MET B 1 134 ? -6.703 -4.371 -11.078 1 94.31 134 MET B O 1
ATOM 2409 N N . PRO B 1 135 ? -8.547 -5.281 -11.938 1 94.69 135 PRO B N 1
ATOM 2410 C CA . PRO B 1 135 ? -9.359 -4.668 -10.891 1 94.69 135 PRO B CA 1
ATOM 2411 C C . PRO B 1 135 ? -9.172 -5.336 -9.531 1 94.69 135 PRO B C 1
ATOM 2413 O O . PRO B 1 135 ? -8.883 -6.535 -9.461 1 94.69 135 PRO B O 1
ATOM 2416 N N . PHE B 1 136 ? -9.289 -4.512 -8.453 1 95.25 136 PHE B N 1
ATOM 2417 C CA . PHE B 1 136 ? -9.32 -5.078 -7.109 1 95.25 136 PHE B CA 1
ATOM 2418 C C . PHE B 1 136 ? -10.516 -6.012 -6.945 1 95.25 136 PHE B C 1
ATOM 2420 O O . PHE B 1 136 ? -11.508 -5.895 -7.668 1 95.25 136 PHE B O 1
ATOM 2427 N N . CYS B 1 137 ? -10.305 -6.949 -6.055 1 92.75 137 CYS B N 1
ATOM 2428 C CA . CYS B 1 137 ? -11.414 -7.852 -5.734 1 92.75 137 CYS B CA 1
ATOM 2429 C C . CYS B 1 137 ? -11.734 -7.809 -4.246 1 92.75 137 CYS B C 1
ATOM 2431 O O . CYS B 1 137 ? -10.977 -7.234 -3.459 1 92.75 137 CYS B O 1
ATOM 2433 N N . GLU B 1 138 ? -13.016 -8.25 -3.887 1 81.75 138 GLU B N 1
ATOM 2434 C CA . GLU B 1 138 ? -13.445 -8.25 -2.49 1 81.75 138 GLU B CA 1
ATOM 2435 C C . GLU B 1 138 ? -12.68 -9.289 -1.677 1 81.75 138 GLU B C 1
ATOM 2437 O O . GLU B 1 138 ? -12.258 -10.312 -2.213 1 81.75 138 GLU B O 1
ATOM 2442 N N . GLU B 1 139 ? -12.32 -8.906 -0.487 1 71.5 139 GLU B N 1
ATOM 2443 C CA . GLU B 1 139 ? -11.664 -9.836 0.429 1 71.5 139 GLU B CA 1
ATOM 2444 C C . GLU B 1 139 ? -12.523 -11.078 0.662 1 71.5 139 GLU B C 1
ATOM 2446 O O . GLU B 1 139 ? -13.727 -10.969 0.926 1 71.5 139 GLU B O 1
ATOM 2451 N N . THR B 1 140 ? -12.594 -11.977 -0.251 1 57.81 140 THR B N 1
ATOM 2452 C CA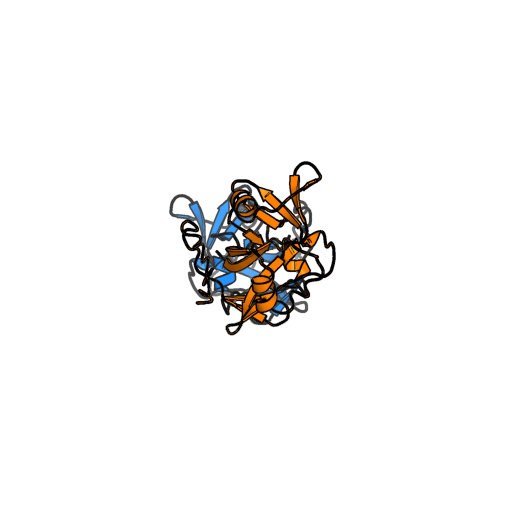 . THR B 1 140 ? -13.445 -13.125 0.048 1 57.81 140 THR B CA 1
ATOM 2453 C C . THR B 1 140 ? -12.859 -13.953 1.185 1 57.81 140 THR B C 1
ATOM 2455 O O . THR B 1 140 ? -11.648 -13.922 1.419 1 57.81 140 THR B O 1
ATOM 2458 N N . ASP B 1 141 ? -13.656 -14.359 2.186 1 48.69 141 ASP B N 1
ATOM 2459 C CA . ASP B 1 141 ? -13.25 -15.359 3.168 1 48.69 141 ASP B CA 1
ATOM 2460 C C . ASP B 1 141 ? -12.492 -16.5 2.504 1 48.69 141 ASP B C 1
ATOM 2462 O O . ASP B 1 141 ? -12.969 -17.094 1.536 1 48.69 141 ASP B O 1
ATOM 2466 N N . SER B 1 142 ? -11.266 -16.281 2.268 1 46.72 142 SER B N 1
ATOM 2467 C CA . SER B 1 142 ? -10.344 -17.234 1.651 1 46.72 142 SER B CA 1
ATOM 2468 C C . SER B 1 142 ? -10.781 -18.672 1.902 1 46.72 142 SER B C 1
ATOM 2470 O O . SER B 1 142 ? -10.023 -19.609 1.646 1 46.72 142 SER B O 1
ATOM 2472 N N . SER B 1 143 ? -11.781 -19 2.666 1 41.22 143 SER B N 1
ATOM 2473 C CA . SER B 1 143 ? -11.945 -20.438 2.873 1 41.22 143 SER B CA 1
ATOM 2474 C C . SER B 1 143 ? -11.992 -21.188 1.545 1 41.22 143 SER B C 1
ATOM 2476 O O . SER B 1 143 ? -11.625 -22.359 1.476 1 41.22 143 SER B O 1
ATOM 2478 N N . GLU B 1 144 ? -12.836 -20.922 0.49 1 40.88 144 GLU B N 1
ATOM 2479 C CA . GLU B 1 144 ? -13.102 -21.969 -0.48 1 40.88 144 GLU B CA 1
ATOM 2480 C C . GLU B 1 144 ? -12.164 -21.859 -1.685 1 40.88 144 GLU B C 1
ATOM 2482 O O . GLU B 1 144 ? -12.367 -21.016 -2.553 1 40.88 144 GLU B O 1
ATOM 2487 N N . SER B 1 145 ? -10.836 -21.797 -1.517 1 42 145 SER B N 1
ATOM 2488 C CA . SER B 1 145 ? -9.977 -22.047 -2.672 1 42 145 SER B CA 1
ATOM 2489 C C . SER B 1 145 ? -10.562 -23.125 -3.574 1 42 145 SER B C 1
ATOM 2491 O O . SER B 1 145 ? -10.883 -24.219 -3.109 1 42 145 SER B O 1
ATOM 2493 N N . LYS B 1 146 ? -11.367 -22.844 -4.551 1 44.62 146 LYS B N 1
ATOM 2494 C CA . LYS B 1 146 ? -11.898 -23.828 -5.477 1 44.62 146 LYS B CA 1
ATOM 2495 C C . LYS B 1 146 ? -10.781 -24.484 -6.281 1 44.62 146 LYS B C 1
ATOM 2497 O O . LYS B 1 146 ? -9.961 -23.797 -6.898 1 44.62 146 LYS B O 1
ATOM 2502 N N . GLU B 1 147 ? -10.375 -25.672 -5.914 1 43.12 147 GLU B N 1
ATOM 2503 C CA . GLU B 1 147 ? -9.648 -26.562 -6.805 1 43.12 147 GLU B CA 1
ATOM 2504 C C . GLU B 1 147 ? -10.297 -26.625 -8.188 1 43.12 147 GLU B C 1
ATOM 2506 O O . GLU B 1 147 ? -11.453 -27.016 -8.32 1 43.12 147 GLU B O 1
ATOM 2511 N N . THR B 1 148 ? -10.453 -25.641 -8.961 1 38.78 148 THR B N 1
ATOM 2512 C CA . THR B 1 148 ? -10.984 -26.062 -10.258 1 38.78 148 THR B CA 1
ATOM 2513 C C . THR B 1 148 ? -10.016 -26.984 -10.969 1 38.78 148 THR B C 1
ATOM 2515 O O . THR B 1 148 ? -8.938 -26.562 -11.406 1 38.78 148 THR B O 1
ATOM 2518 N N . ASN B 1 149 ? -9.852 -28.234 -10.539 1 36.69 149 ASN B N 1
ATOM 2519 C CA . ASN B 1 149 ? -9.305 -29.312 -11.359 1 36.69 149 ASN B CA 1
ATOM 2520 C C . ASN B 1 149 ? -10.047 -29.438 -12.688 1 36.69 149 ASN B C 1
ATOM 2522 O O . ASN B 1 149 ? -11.148 -30 -12.734 1 36.69 149 ASN B O 1
ATOM 2526 N N . ASP B 1 150 ? -10.242 -28.516 -13.57 1 36.69 150 ASP B N 1
ATOM 2527 C CA . ASP B 1 150 ? -10.781 -28.891 -14.875 1 36.69 150 ASP B CA 1
ATOM 2528 C C . ASP B 1 150 ? -9.977 -30.016 -15.508 1 36.69 150 ASP B C 1
ATOM 2530 O O . ASP B 1 150 ? -9.016 -29.766 -16.234 1 36.69 150 ASP B O 1
ATOM 2534 N N . SER B 1 151 ? -9.516 -31.062 -14.789 1 34.28 151 SER B N 1
ATOM 2535 C CA . SER B 1 151 ? -9.141 -32.281 -15.516 1 34.28 151 SER B CA 1
ATOM 2536 C C . SER B 1 151 ? -10.266 -32.75 -16.422 1 34.28 151 SER B C 1
ATOM 2538 O O . SER B 1 151 ? -11.234 -33.344 -15.969 1 34.28 151 SER B O 1
ATOM 2540 N N . ASN B 1 152 ? -10.844 -31.984 -17.359 1 33.62 152 ASN B N 1
ATOM 2541 C CA . ASN B 1 152 ? -11.578 -32.656 -18.422 1 33.62 152 ASN B CA 1
ATOM 2542 C C . ASN B 1 152 ? -10.781 -33.844 -19 1 33.62 152 ASN B C 1
ATOM 2544 O O . ASN B 1 152 ? -9.727 -33.625 -19.609 1 33.62 152 ASN B O 1
ATOM 2548 N N . HIS B 1 153 ? -10.664 -35 -18.344 1 31.17 153 HIS B N 1
ATOM 2549 C CA . HIS B 1 153 ? -10.383 -36.312 -18.922 1 31.17 153 HIS B CA 1
ATOM 2550 C C . HIS B 1 153 ? -11.141 -36.5 -20.219 1 31.17 153 HIS B C 1
ATOM 2552 O O . HIS B 1 153 ? -12.367 -36.594 -20.219 1 31.17 153 HIS B O 1
ATOM 2558 N N . ALA B 1 154 ? -10.805 -35.938 -21.438 1 32.06 154 ALA B N 1
ATOM 2559 C CA . ALA B 1 154 ? -11.219 -36.438 -22.75 1 32.06 154 ALA B CA 1
ATOM 2560 C C . ALA B 1 154 ? -11.141 -37.938 -22.844 1 32.06 154 ALA B C 1
ATOM 2562 O O . ALA B 1 154 ? -10.07 -38.531 -22.688 1 32.06 154 ALA B O 1
ATOM 2563 N N . GLY B 1 155 ? -12.086 -38.719 -22.391 1 29.53 155 GLY B N 1
ATOM 2564 C CA . GLY B 1 155 ? -12.367 -40.062 -22.812 1 29.53 155 GLY B CA 1
ATOM 2565 C C . GLY B 1 155 ? -12.086 -40.312 -24.297 1 29.53 155 GLY B C 1
ATOM 2566 O O . GLY B 1 155 ? -12.766 -39.75 -25.156 1 29.53 155 GLY B O 1
ATOM 2567 N N . LEU B 1 156 ? -10.844 -40.375 -24.719 1 26.47 156 LEU B N 1
ATOM 2568 C CA . LEU B 1 156 ? -10.531 -41.062 -25.969 1 26.47 156 LEU B CA 1
ATOM 2569 C C . LEU B 1 156 ? -11.195 -42.438 -26.031 1 26.47 156 LEU B C 1
ATOM 2571 O O . LEU B 1 156 ? -10.898 -43.312 -25.219 1 26.47 156 LEU B O 1
ATOM 2575 N N . LYS B 1 157 ? -12.531 -42.5 -26.219 1 28.12 157 LYS B N 1
ATOM 2576 C CA . LYS B 1 157 ? -13.227 -43.625 -26.797 1 28.12 157 LYS B CA 1
ATOM 2577 C C . LYS B 1 157 ? -12.414 -44.25 -27.922 1 28.12 157 LYS B C 1
ATOM 2579 O O . LYS B 1 157 ? -12.047 -43.594 -28.875 1 28.12 157 LYS B O 1
ATOM 2584 N N . GLN B 1 158 ? -11.75 -45.469 -27.594 1 22.02 158 GLN B N 1
ATOM 2585 C CA . GLN B 1 158 ? -11.727 -46.594 -28.516 1 22.02 158 GLN B CA 1
ATOM 2586 C C . GLN B 1 158 ? -13.133 -47.094 -28.781 1 22.02 158 GLN B C 1
ATOM 2588 O O . GLN B 1 158 ? -13.969 -47.188 -27.875 1 22.02 158 GLN B O 1
#